Protein 5XRF (pdb70)

CATH classification: 2.40.10.10 (+1 more: 2.40.10.10)

Radius of gyration: 16.66 Å; Cα contacts (8 Å, |Δi|>4): 599; chains: 1; bounding box: 31×44×46 Å

Structure (mmCIF, N/CA/C/O backbone):
data_5XRF
#
_entry.id   5XRF
#
_cell.length_a   87.481
_cell.length_b   87.481
_cell.length_c   104.674
_cell.angle_alpha   90.00
_cell.angle_beta   90.00
_cell.angle_gamma   120.00
#
_symmetry.space_group_name_H-M   'P 32 2 1'
#
loop_
_entity.id
_entity.type
_entity.pdbx_description
1 polymer 'Snake venom serine protease Da-36'
2 branched beta-D-mannopyranose-(1-4)-2-acetamido-2-deoxy-beta-D-glucopyranose-(1-4)-[alpha-L-fucopyranose-(1-6)]2-acetamido-2-deoxy-beta-D-glucopyranose
3 branched alpha-D-mannopyranose-(1-6)-beta-D-mannopyranose-(1-4)-2-acetamido-2-deoxy-beta-D-glucopyranose-(1-4)-[alpha-L-fucopyranose-(1-6)]2-acetamido-2-deoxy-beta-D-glucopyranose
4 non-polymer DI(HYDROXYETHYL)ETHER
5 water water
#
loop_
_atom_site.group_PDB
_atom_site.id
_atom_site.type_symbol
_atom_site.label_atom_id
_atom_site.label_alt_id
_atom_site.label_comp_id
_atom_site.label_asym_id
_atom_site.label_entity_id
_atom_site.label_seq_id
_atom_site.pdbx_PDB_ins_code
_atom_site.Cartn_x
_atom_site.Cartn_y
_atom_site.Cartn_z
_atom_site.occupancy
_atom_site.B_iso_or_equiv
_atom_site.auth_seq_id
_atom_site.auth_comp_id
_atom_site.auth_asym_id
_atom_site.auth_atom_id
_atom_site.pdbx_PDB_model_num
ATOM 1 N N . VAL A 1 7 ? 16.614 59.835 41.891 1.00 24.89 25 VAL A N 1
ATOM 2 C CA . VAL A 1 7 ? 15.636 60.839 41.489 1.00 25.09 25 VAL A CA 1
ATOM 3 C C . VAL A 1 7 ? 15.879 62.132 42.255 1.00 33.06 25 VAL A C 1
ATOM 4 O O . VAL A 1 7 ? 15.924 62.138 43.485 1.00 28.84 25 VAL A O 1
ATOM 16 N N . ILE A 1 8 ? 16.020 63.228 41.516 1.00 27.69 26 ILE A N 1
ATOM 17 C CA . ILE A 1 8 ? 16.310 64.541 42.076 1.00 29.52 26 ILE A CA 1
ATOM 18 C C . ILE A 1 8 ? 15.069 65.410 41.952 1.00 30.23 26 ILE A C 1
ATOM 19 O O . ILE A 1 8 ? 14.340 65.333 40.957 1.00 29.71 26 ILE A O 1
ATOM 35 N N . GLY A 1 9 ? 14.832 66.239 42.966 1.00 34.39 27 GLY A N 1
ATOM 36 C CA . GLY A 1 9 ? 13.701 67.143 42.956 1.00 45.91 27 GLY A CA 1
ATOM 37 C C . GLY A 1 9 ? 12.379 66.518 43.333 1.00 36.28 27 GLY A C 1
ATOM 38 O O . GLY A 1 9 ? 11.331 67.126 43.088 1.00 34.94 27 GLY A O 1
ATOM 42 N N . GLY A 1 10 ? 12.390 65.322 43.913 1.00 30.25 28 GLY A N 1
ATOM 43 C CA . GLY A 1 10 ? 11.167 64.676 44.345 1.00 29.54 28 GLY A CA 1
ATOM 44 C C . GLY A 1 10 ? 11.166 64.392 45.831 1.00 35.57 28 GLY A C 1
ATOM 45 O O . GLY A 1 10 ? 11.903 65.026 46.592 1.00 31.05 28 GLY A O 1
ATOM 49 N N . ASN A 1 11 ? 10.336 63.443 46.256 1.00 29.59 29 ASN A N 1
ATOM 50 C CA . ASN A 1 11 ? 10.268 63.030 47.649 1.00 33.21 29 ASN A CA 1
ATOM 51 C C . ASN A 1 11 ? 10.212 61.512 47.705 1.00 39.67 29 ASN A C 1
ATOM 52 O O . ASN A 1 11 ? 10.054 60.836 46.685 1.00 26.79 29 ASN A O 1
ATOM 63 N N . GLU A 1 12 ? 10.338 60.977 48.918 1.00 27.47 30 GLU A N 1
ATOM 64 C CA . GLU A 1 12 ? 10.186 59.544 49.119 1.00 29.84 30 GLU A CA 1
ATOM 65 C C . GLU A 1 12 ? 8.848 59.082 48.558 1.00 25.66 30 GLU A C 1
ATOM 66 O O . GLU A 1 12 ? 7.809 59.698 48.810 1.00 26.79 30 GLU A O 1
ATOM 78 N N . CYS A 1 13 ? 8.884 57.998 47.786 1.00 26.04 31 CYS A N 1
ATOM 79 C CA . CYS A 1 13 ? 7.663 57.447 47.216 1.00 25.38 31 CYS A CA 1
ATOM 80 C C . CYS A 1 13 ? 6.701 57.025 48.316 1.00 26.04 31 CYS A C 1
ATOM 81 O O . CYS A 1 13 ? 7.104 56.679 49.430 1.00 26.26 31 CYS A O 1
ATOM 88 N N . ASP A 1 14 ? 5.412 57.049 47.996 1.00 33.79 32 ASP A N 1
ATOM 89 C CA . ASP A 1 14 ? 4.446 56.365 48.841 1.00 30.34 32 ASP A CA 1
ATOM 90 C C . ASP A 1 14 ? 4.726 54.868 48.819 1.00 29.42 32 ASP A C 1
ATOM 91 O O . ASP A 1 14 ? 5.081 54.298 47.783 1.00 28.30 32 ASP A O 1
ATOM 100 N N . THR A 1 15 ? 4.570 54.229 49.977 1.00 27.61 33 THR A N 1
ATOM 101 C CA . THR A 1 15 ? 4.971 52.835 50.123 1.00 29.79 33 THR A CA 1
ATOM 102 C C . THR A 1 15 ? 4.187 51.896 49.216 1.00 30.17 33 THR A C 1
ATOM 103 O O . THR A 1 15 ? 4.654 50.783 48.948 1.00 26.14 33 THR A O 1
ATOM 114 N N . ASN A 1 16 ? 3.021 52.315 48.724 1.00 26.73 34 ASN A N 1
ATOM 115 C CA . ASN A 1 16 ? 2.149 51.451 47.939 1.00 26.15 34 ASN A CA 1
ATOM 116 C C . ASN A 1 16 ? 2.061 51.838 46.468 1.00 23.64 34 ASN A C 1
ATOM 117 O O . ASN A 1 16 ? 1.291 51.212 45.728 1.00 23.84 34 ASN A O 1
ATOM 128 N N . GLU A 1 17 ? 2.818 52.837 46.016 1.00 23.10 35 GLU A N 1
ATOM 129 C CA . GLU A 1 17 ? 2.684 53.336 44.652 1.00 22.73 35 GLU A CA 1
ATOM 130 C C . GLU A 1 17 ? 3.741 52.786 43.699 1.00 22.96 35 GLU A C 1
ATOM 131 O O . GLU A 1 17 ? 3.865 53.290 42.577 1.00 21.19 35 GLU A O 1
ATOM 143 N N . HIS A 1 18 ? 4.492 51.762 44.099 1.00 20.45 36 HIS A N 1
ATOM 144 C CA . HIS A 1 18 ? 5.521 51.183 43.231 1.00 19.51 36 HIS A CA 1
ATOM 145 C C . HIS A 1 18 ? 5.585 49.669 43.414 1.00 19.21 36 HIS A C 1
ATOM 146 O O . HIS A 1 18 ? 6.654 49.074 43.529 1.00 18.76 36 HIS A O 1
ATOM 160 N N . ARG A 1 19 ? 4.417 49.026 43.415 1.00 19.64 37 ARG A N 1
ATOM 161 C CA . ARG A 1 19 ? 4.350 47.584 43.640 1.00 19.65 37 ARG A CA 1
ATOM 162 C C . ARG A 1 19 ? 4.987 46.792 42.504 1.00 19.10 37 ARG A C 1
ATOM 163 O O . ARG A 1 19 ? 5.312 45.614 42.686 1.00 19.55 37 ARG A O 1
ATOM 184 N N . PHE A 1 20 ? 5.179 47.422 41.351 1.00 21.36 38 PHE A N 1
ATOM 185 C CA . PHE A 1 20 ? 5.812 46.825 40.183 1.00 19.67 38 PHE A CA 1
ATOM 186 C C . PHE A 1 20 ? 7.314 47.067 40.139 1.00 25.25 38 PHE A C 1
ATOM 187 O O . PHE A 1 20 ? 7.982 46.552 39.239 1.00 18.14 38 PHE A O 1
ATOM 204 N N . LEU A 1 21 ? 7.859 47.842 41.076 1.00 17.96 39 LEU A N 1
ATOM 205 C CA . LEU A 1 21 ? 9.251 48.262 41.002 1.00 17.76 39 LEU A CA 1
ATOM 206 C C . LEU A 1 21 ? 10.156 47.177 41.571 1.00 17.74 39 LEU A C 1
ATOM 207 O O . LEU A 1 21 ? 10.040 46.815 42.747 1.00 17.84 39 LEU A O 1
ATOM 223 N N . ALA A 1 22 ? 11.063 46.672 40.741 1.00 17.77 40 ALA A N 1
ATOM 224 C CA . ALA A 1 22 ? 12.021 45.653 41.144 1.00 17.95 40 ALA A CA 1
ATOM 225 C C . ALA A 1 22 ? 13.376 46.289 41.435 1.00 18.02 40 ALA A C 1
ATOM 226 O O . ALA A 1 22 ? 13.748 47.297 40.831 1.00 18.05 40 ALA A O 1
ATOM 233 N N . ALA A 1 23 ? 14.113 45.684 42.366 1.00 19.12 41 ALA A N 1
ATOM 234 C CA . ALA A 1 23 ? 15.443 46.148 42.748 1.00 18.49 41 ALA A CA 1
ATOM 235 C C . ALA A 1 23 ? 16.462 45.040 42.518 1.00 19.00 41 ALA A C 1
ATOM 236 O O . ALA A 1 23 ? 16.232 43.888 42.907 1.00 19.15 41 ALA A O 1
ATOM 2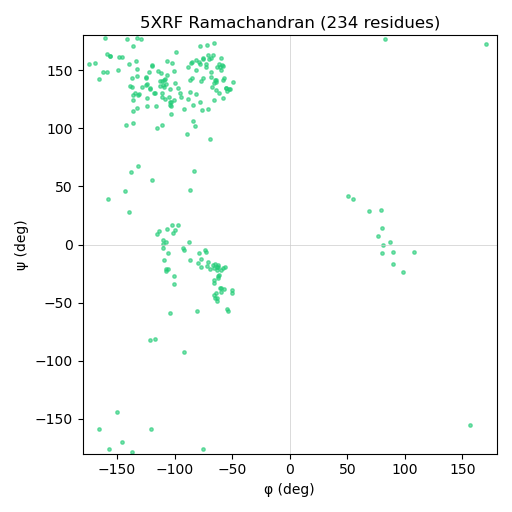43 N N . PHE A 1 24 ? 17.590 45.394 41.904 1.00 19.40 42 PHE A N 1
ATOM 244 C CA . PHE A 1 24 ? 18.674 44.458 41.631 1.00 20.18 42 PHE A CA 1
ATOM 245 C C . PHE A 1 24 ? 19.814 44.687 42.615 1.00 24.69 42 PHE A C 1
ATOM 246 O O . PHE A 1 24 ? 20.216 45.832 42.851 1.00 20.53 42 PHE A O 1
ATOM 263 N N . PHE A 1 25 ? 20.335 43.597 43.176 1.00 21.00 43 PHE A N 1
ATOM 264 C CA . PHE A 1 25 ? 21.416 43.633 44.147 1.00 21.46 43 PHE A CA 1
ATOM 265 C C . PHE A 1 25 ? 22.478 42.615 43.768 1.00 22.59 43 PHE A C 1
ATOM 266 O O . PHE A 1 25 ? 22.158 41.533 43.263 1.00 22.94 43 PHE A O 1
ATOM 283 N N . THR A 1 26 ? 23.738 42.958 44.023 1.00 23.72 44 THR A N 1
ATOM 284 C CA . THR A 1 26 ? 24.773 41.941 44.092 1.00 29.13 44 THR A CA 1
ATOM 285 C C . THR A 1 26 ? 24.650 41.189 45.413 1.00 24.76 44 THR A C 1
ATOM 286 O O . THR A 1 26 ? 24.046 41.671 46.375 1.00 23.85 44 THR A O 1
ATOM 297 N N . SER A 1 27 ? 25.227 39.988 45.451 1.00 28.86 45 SER A N 1
ATOM 298 C CA . SER A 1 27 ? 25.139 39.155 46.649 1.00 31.99 45 SER A CA 1
ATOM 299 C C . SER A 1 27 ? 26.152 39.588 47.704 1.00 32.85 45 SER A C 1
ATOM 300 O O . SER A 1 27 ? 25.781 39.925 48.833 1.00 33.81 45 SER A O 1
ATOM 308 N N . ARG A 1 28 ? 27.431 39.601 47.339 1.00 27.14 46 ARG A N 1
ATOM 309 C CA . ARG A 1 28 ? 28.482 40.004 48.269 1.00 27.75 46 ARG A CA 1
ATOM 310 C C . ARG A 1 28 ? 29.500 40.931 47.572 1.00 28.59 46 ARG A C 1
ATOM 311 O O . ARG A 1 28 ? 30.186 40.467 46.662 1.00 29.85 46 ARG A O 1
ATOM 332 N N . PRO A 1 29 ? 29.640 42.268 47.968 1.00 32.21 47 PRO A N 1
ATOM 333 C CA . PRO A 1 29 ? 28.771 42.727 49.068 1.00 29.09 47 PRO A CA 1
ATOM 334 C C . PRO A 1 29 ? 27.323 42.873 48.618 1.00 25.49 47 PRO A C 1
ATOM 335 O O . PRO A 1 29 ? 27.047 42.762 47.424 1.00 25.51 47 PRO A O 1
ATOM 346 N N . TRP A 1 30 ? 26.410 43.112 49.555 1.00 25.53 48 TRP A N 1
ATOM 347 C CA . TRP A 1 30 ? 24.996 43.245 49.202 1.00 24.36 48 TRP A CA 1
ATOM 348 C C . TRP A 1 30 ? 24.736 44.709 48.877 1.00 23.95 48 TRP A C 1
ATOM 349 O O . TRP A 1 30 ? 24.480 45.528 49.759 1.00 23.68 48 TRP A O 1
ATOM 370 N N . THR A 1 31 ? 24.794 45.040 47.586 1.00 23.07 49 THR A N 1
ATOM 371 C CA . THR A 1 31 ? 24.806 46.424 47.126 1.00 27.55 49 THR A CA 1
ATOM 372 C C . THR A 1 31 ? 23.775 46.622 46.024 1.00 22.38 49 THR A C 1
ATOM 373 O O . THR A 1 31 ? 23.754 45.869 45.044 1.00 22.55 49 THR A O 1
ATOM 384 N N . PHE A 1 32 ? 22.941 47.651 46.176 1.00 22.38 50 PHE A N 1
ATOM 385 C CA . PHE A 1 32 ? 21.940 47.969 45.165 1.00 24.23 50 PHE A CA 1
ATOM 386 C C . PHE A 1 32 ? 22.609 48.383 43.862 1.00 24.57 50 PHE A C 1
ATOM 387 O O . PHE A 1 32 ? 23.521 49.215 43.854 1.00 23.33 50 PHE A O 1
ATOM 404 N N . GLN A 1 33 ? 22.136 47.813 42.755 1.00 21.72 51 GLN A N 1
ATOM 405 C CA . GLN A 1 33 ? 22.677 48.103 41.432 1.00 22.47 51 GLN A CA 1
ATOM 406 C C . GLN A 1 33 ? 21.764 49.032 40.642 1.00 29.84 51 GLN A C 1
ATOM 407 O O . GLN A 1 33 ? 22.179 50.121 40.236 1.00 22.59 51 GLN A O 1
ATOM 421 N N . CYS A 1 34 ? 20.522 48.610 40.426 1.00 23.89 52 CYS A N 1
ATOM 422 C CA . CYS A 1 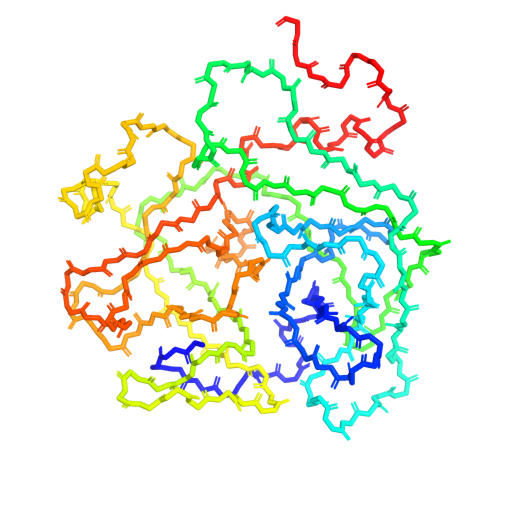34 ? 19.550 49.418 39.686 1.00 22.77 52 CYS A CA 1
ATOM 423 C C . CYS A 1 34 ? 18.150 48.851 39.893 1.00 25.61 52 CYS A C 1
ATOM 424 O O . CYS A 1 34 ? 17.889 48.159 40.874 1.00 21.63 52 CYS A O 1
ATOM 432 N N . ALA A 1 35 ? 17.239 49.172 38.996 1.00 19.59 53 ALA A N 1
ATOM 433 C CA . ALA A 1 35 ? 15.850 48.775 39.152 1.00 18.91 53 ALA A CA 1
ATOM 434 C C . ALA A 1 35 ? 15.338 48.105 37.882 1.00 18.99 53 ALA A C 1
ATOM 435 O O . ALA A 1 35 ? 16.035 48.000 36.871 1.00 19.58 53 ALA A O 1
ATOM 442 N N . GLY A 1 36 ? 14.093 47.647 37.958 1.00 18.55 54 GLY A N 1
ATOM 443 C CA . GLY A 1 36 ? 13.409 47.040 36.835 1.00 18.68 54 GLY A CA 1
ATOM 444 C C . GLY A 1 36 ? 11.922 47.089 37.105 1.00 18.25 54 GLY A C 1
ATOM 445 O O . GLY A 1 36 ? 11.476 47.548 38.159 1.00 17.94 54 GLY A O 1
ATOM 449 N N . THR A 1 37 ? 11.151 46.602 36.136 1.00 18.41 55 THR A N 1
ATOM 450 C CA . THR A 1 37 ? 9.695 46.663 36.197 1.00 18.22 55 THR A CA 1
ATOM 451 C C . THR A 1 37 ? 9.124 45.262 36.050 1.00 18.56 55 THR A C 1
ATOM 452 O O . THR A 1 37 ? 9.343 44.600 35.030 1.00 19.04 55 THR A O 1
ATOM 463 N N . LEU A 1 38 ? 8.398 44.814 37.069 1.00 18.52 56 LEU A N 1
ATOM 464 C CA . LEU A 1 38 ? 7.636 43.578 36.971 1.00 19.04 56 LEU A CA 1
ATOM 465 C C . LEU A 1 38 ? 6.443 43.794 36.047 1.00 21.72 56 LEU A C 1
ATOM 466 O O . LEU A 1 38 ? 5.564 44.611 36.341 1.00 19.79 56 LEU A O 1
ATOM 482 N N . ILE A 1 39 ? 6.415 43.075 34.925 1.00 19.80 57 ILE A N 1
ATOM 483 C CA . ILE A 1 39 ? 5.347 43.199 33.938 1.00 22.03 57 ILE A CA 1
ATOM 484 C C . ILE A 1 39 ? 4.454 41.974 33.898 1.00 20.99 57 ILE A C 1
ATOM 485 O O . ILE A 1 39 ? 3.460 41.965 33.158 1.00 24.10 57 ILE A O 1
ATOM 501 N N . HIS A 1 40 ? 4.761 40.950 34.683 1.00 25.47 58 HIS A N 1
ATOM 502 C CA . HIS A 1 40 ? 4.073 39.671 34.633 1.00 27.01 58 HIS A CA 1
ATOM 503 C C . HIS A 1 40 ? 4.531 38.889 35.854 1.00 30.38 58 HIS A C 1
ATOM 504 O O . HIS A 1 40 ? 5.603 39.155 36.406 1.00 26.63 58 HIS A O 1
ATOM 518 N N . GLU A 1 41 ? 3.708 37.931 36.283 1.00 31.66 59 GLU A N 1
ATOM 519 C CA . GLU A 1 41 ? 4.011 37.218 37.517 1.00 32.24 59 GLU A CA 1
ATOM 520 C C . GLU A 1 4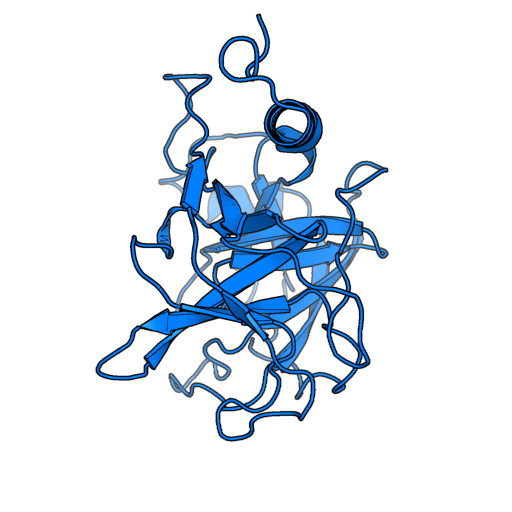1 ? 5.389 36.565 37.490 1.00 30.63 59 GLU A C 1
ATOM 521 O O . GLU A 1 41 ? 5.932 36.259 38.556 1.00 31.62 59 GLU A O 1
ATOM 533 N N . GLU A 1 42 ? 5.977 36.349 36.305 1.00 31.42 60 GLU A N 1
ATOM 534 C CA . GLU A 1 42 ? 7.304 35.744 36.238 1.00 33.85 60 GLU A CA 1
ATOM 535 C C . GLU A 1 42 ? 8.181 36.393 35.168 1.00 27.17 60 GLU A C 1
ATOM 536 O O . GLU A 1 42 ? 9.094 35.748 34.639 1.00 26.94 60 GLU A O 1
ATOM 548 N N . TRP A 1 43 ? 7.951 37.670 34.857 1.00 25.69 61 TRP A N 1
ATOM 549 C CA . TRP A 1 43 ? 8.797 38.385 33.909 1.00 26.75 61 TRP A CA 1
ATOM 550 C C . TRP A 1 43 ? 9.062 39.801 34.398 1.00 32.77 61 TRP A C 1
ATOM 551 O O . TRP A 1 43 ? 8.150 40.489 34.865 1.00 23.56 61 TRP A O 1
ATOM 572 N N . VAL A 1 44 ? 10.316 40.228 34.270 1.00 24.60 62 VAL A N 1
ATOM 573 C CA . VAL A 1 44 ? 10.737 41.583 34.599 1.00 21.33 62 VAL A CA 1
ATOM 574 C C . VAL A 1 44 ? 11.399 42.195 33.374 1.00 25.44 62 VAL A C 1
ATOM 575 O O . VAL A 1 44 ? 12.186 41.536 32.686 1.00 22.56 62 VAL A O 1
ATOM 588 N N . LEU A 1 45 ? 11.082 43.461 33.114 1.00 21.51 63 LEU A N 1
ATOM 589 C CA . LEU A 1 45 ? 11.708 44.232 32.050 1.00 21.80 63 LEU A CA 1
ATOM 590 C C . LEU A 1 45 ? 12.688 45.224 32.665 1.00 23.26 63 LEU A C 1
ATOM 591 O O . LEU A 1 45 ? 12.318 46.000 33.553 1.00 22.12 63 LEU A O 1
ATOM 607 N N . ALA A 1 46 ? 13.935 45.199 32.191 1.00 22.11 64 ALA A N 1
ATOM 608 C CA . ALA A 1 46 ? 14.999 46.011 32.763 1.00 23.19 64 ALA A CA 1
ATOM 609 C C . ALA A 1 46 ? 15.819 46.631 31.638 1.00 21.97 64 ALA A C 1
ATOM 610 O O . ALA A 1 46 ? 15.532 46.445 30.452 1.00 22.54 64 ALA A O 1
ATOM 617 N N . ALA A 1 47 ? 16.846 47.385 32.023 1.00 23.14 65 ALA A N 1
ATOM 618 C CA . ALA A 1 47 ? 17.744 48.034 31.078 1.00 24.97 65 ALA A CA 1
ATOM 619 C C . ALA A 1 47 ? 18.988 47.175 30.890 1.00 25.51 65 ALA A C 1
ATOM 620 O O . ALA A 1 47 ? 19.565 46.685 31.867 1.00 25.43 65 ALA A O 1
ATOM 627 N N . ALA A 1 48 ? 19.400 46.998 29.632 1.00 27.61 66 ALA A N 1
ATOM 628 C CA . ALA A 1 48 ? 20.530 46.123 29.336 1.00 29.19 66 ALA A CA 1
ATOM 629 C C . ALA A 1 48 ? 21.840 46.662 29.902 1.00 32.33 66 ALA A C 1
ATOM 630 O O . ALA A 1 48 ? 22.727 45.876 30.250 1.00 30.71 66 ALA A O 1
ATOM 637 N N . HIS A 1 49 ? 21.984 47.983 30.010 1.00 33.00 67 HIS A N 1
ATOM 638 C CA . HIS A 1 49 ? 23.280 48.556 30.351 1.00 31.86 67 HIS A CA 1
ATOM 639 C C . HIS A 1 49 ? 23.627 48.435 31.831 1.00 35.34 67 HIS A C 1
ATOM 640 O O . HIS A 1 49 ? 24.808 48.553 32.178 1.00 31.81 67 HIS A O 1
ATOM 654 N N . CYS A 1 50 ? 22.648 48.208 32.712 1.00 36.70 68 CYS A N 1
ATOM 655 C CA . CYS A 1 50 ? 22.919 48.087 34.142 1.00 35.94 68 CYS A CA 1
ATOM 656 C C . CYS A 1 50 ? 22.750 46.671 34.675 1.00 35.19 68 CYS A C 1
ATOM 657 O O . CYS A 1 50 ? 23.197 46.394 35.794 1.00 49.67 68 CYS A O 1
ATOM 665 N N . TYR A 1 51 ? 22.137 45.770 33.913 1.00 30.10 69 TYR A N 1
ATOM 666 C CA . TYR A 1 51 ? 21.927 44.403 34.368 1.00 32.46 69 TYR A CA 1
ATOM 667 C C . TYR A 1 51 ? 23.134 43.538 34.041 1.00 39.94 69 TYR A C 1
ATOM 668 O O . TYR A 1 51 ? 23.746 43.676 32.978 1.00 35.69 69 TYR A O 1
ATOM 686 N N . LYS A 1 52 ? 23.471 42.642 34.965 1.00 34.44 70 LYS A N 1
ATOM 687 C CA . LYS A 1 52 ? 24.494 41.637 34.725 1.00 41.53 70 LYS A CA 1
ATOM 688 C C . LYS A 1 52 ? 24.036 40.320 35.334 1.00 36.39 70 LYS A C 1
ATOM 689 O O . LYS A 1 52 ? 23.191 40.285 36.233 1.00 34.88 70 LYS A O 1
ATOM 708 N N . ARG A 1 53 ? 24.542 39.236 34.818 1.00 39.18 71 ARG A N 1
ATOM 709 C CA . ARG A 1 53 ? 24.137 37.920 35.262 1.00 40.69 71 ARG A CA 1
ATOM 710 C C . ARG A 1 53 ? 24.360 37.672 36.733 1.00 39.07 71 ARG A C 1
ATOM 711 O O . ARG A 1 53 ? 25.306 38.105 37.304 1.00 39.21 71 ARG A O 1
ATOM 732 N N . GLY A 1 54 ? 23.427 36.977 37.332 1.00 38.43 72 GLY A N 1
ATOM 733 C CA . GLY A 1 54 ? 23.549 36.568 38.716 1.00 46.54 72 GLY A CA 1
ATOM 734 C C . GLY A 1 54 ? 23.060 37.563 39.744 1.00 38.87 72 GLY A C 1
ATOM 735 O O . GLY A 1 54 ? 23.165 37.282 40.945 1.00 37.69 72 GLY A O 1
ATOM 739 N N . LEU A 1 55 ? 22.524 38.706 39.327 1.00 29.49 73 LEU A N 1
ATOM 740 C CA . LEU A 1 55 ? 22.009 39.675 40.285 1.00 27.58 73 LEU A CA 1
ATOM 741 C C . LEU A 1 55 ? 20.761 39.135 40.971 1.00 26.48 73 LEU A C 1
ATOM 742 O O . LEU A 1 55 ? 19.951 38.435 40.357 1.00 27.84 73 LEU A O 1
ATOM 758 N N . ASN A 1 56 ? 20.612 39.463 42.254 1.00 25.14 74 ASN A N 1
ATOM 759 C CA . ASN A 1 56 ? 19.392 39.153 42.986 1.00 23.98 74 ASN A CA 1
ATOM 760 C C . ASN A 1 56 ? 18.296 40.136 42.600 1.00 22.44 74 ASN A C 1
ATOM 761 O O . ASN A 1 56 ? 18.550 41.332 42.440 1.00 21.88 74 ASN A O 1
ATOM 772 N N . ILE A 1 57 ? 17.073 39.628 42.470 1.00 21.94 75 ILE A N 1
ATOM 773 C CA . ILE A 1 57 ? 15.919 40.426 42.072 1.00 20.71 75 ILE A CA 1
ATOM 774 C C . ILE A 1 57 ? 14.927 40.430 43.227 1.00 19.58 75 ILE A C 1
ATOM 775 O O . ILE A 1 57 ? 14.422 39.371 43.622 1.00 19.90 75 ILE A O 1
ATOM 791 N N . TYR A 1 58 ? 14.642 41.614 43.759 1.00 18.74 76 TYR A N 1
ATOM 792 C CA . TYR A 1 58 ? 13.729 41.769 44.883 1.00 18.55 76 TYR A CA 1
ATOM 793 C C . TYR A 1 58 ? 12.454 42.460 44.424 1.00 17.98 76 TYR A C 1
ATOM 794 O O . TYR A 1 58 ? 12.509 43.528 43.804 1.00 17.03 76 TYR A O 1
ATOM 812 N N . LEU A 1 59 ? 11.316 41.842 44.724 1.00 17.78 77 LEU A N 1
ATOM 813 C CA . LEU A 1 59 ? 10.003 42.438 44.527 1.00 17.58 77 LEU A CA 1
ATOM 814 C C . LEU A 1 59 ? 9.404 42.768 45.887 1.00 17.81 77 LEU A C 1
ATOM 815 O O . LEU A 1 59 ? 9.564 42.006 46.846 1.00 18.12 77 LEU A O 1
ATOM 831 N N . GLY A 1 60 ? 8.722 43.906 45.968 1.00 20.23 78 GLY A N 1
ATOM 832 C CA . GLY A 1 60 ? 8.139 44.334 47.223 1.00 19.47 78 GLY A CA 1
ATOM 833 C C . GLY A 1 60 ? 9.119 44.962 48.186 1.00 18.79 78 GLY A C 1
ATOM 834 O O . GLY A 1 60 ? 8.933 44.860 49.402 1.00 18.45 78 GLY A O 1
ATOM 838 N N . MET A 1 61 ? 10.168 45.602 47.681 1.00 21.83 79 MET A N 1
ATOM 839 C CA . MET A 1 61 ? 11.113 46.329 48.514 1.00 18.28 79 MET A CA 1
ATOM 840 C C . MET A 1 61 ? 10.801 47.818 48.474 1.00 17.83 79 MET A C 1
ATOM 841 O O . MET A 1 61 ? 10.477 48.370 47.419 1.00 18.04 79 MET A O 1
ATOM 855 N N . HIS A 1 62 ? 10.901 48.460 49.633 1.00 19.52 80 HIS A N 1
ATOM 856 C CA . HIS A 1 62 ? 10.789 49.909 49.725 1.00 21.13 80 HIS A CA 1
ATOM 857 C C . HIS A 1 62 ? 12.074 50.436 50.346 1.00 19.35 80 HIS A C 1
ATOM 858 O O . HIS A 1 62 ? 12.998 50.852 49.640 1.00 19.80 80 HIS A O 1
ATOM 872 N N . ASN A 1 63 ? 12.151 50.385 51.667 1.00 17.11 81 ASN A N 1
ATOM 873 C CA . ASN A 1 63 ? 13.376 50.705 52.384 1.00 17.59 81 ASN A CA 1
ATOM 874 C C . ASN A 1 63 ? 14.336 49.524 52.287 1.00 21.74 81 ASN A C 1
ATOM 875 O O . ASN A 1 63 ? 13.993 48.403 52.679 1.00 18.19 81 ASN A O 1
ATOM 884 N N . GLN A 1 64 ? 15.535 49.771 51.755 1.00 19.30 82 GLN A N 1
ATOM 885 C CA . GLN A 1 64 ? 16.502 48.697 51.543 1.00 24.54 82 GLN A CA 1
ATOM 886 C C . GLN A 1 64 ? 16.953 48.052 52.845 1.00 28.14 82 GLN A C 1
ATOM 887 O O . GLN A 1 64 ? 17.441 46.917 52.826 1.00 20.90 82 GLN A O 1
ATOM 901 N N . SER A 1 65 ? 16.824 48.751 53.967 1.00 19.02 83 SER A N 1
ATOM 902 C CA . SER A 1 65 ? 17.192 48.205 55.266 1.00 23.38 83 SER A CA 1
ATOM 903 C C . SER A 1 65 ? 16.060 47.428 55.925 1.00 18.56 83 SER A C 1
ATOM 904 O O . SER A 1 65 ? 16.228 46.956 57.052 1.00 18.98 83 SER A O 1
ATOM 912 N N . ILE A 1 66 ? 14.919 47.288 55.255 1.00 24.94 84 ILE A N 1
ATOM 913 C CA . ILE A 1 66 ? 13.747 46.626 55.815 1.00 21.25 84 ILE A CA 1
ATOM 914 C C . ILE A 1 66 ? 13.317 45.510 54.876 1.00 28.85 84 ILE A C 1
ATOM 915 O O . ILE A 1 66 ? 13.383 45.656 53.651 1.00 23.64 84 ILE A O 1
ATOM 931 N N . GLN A 1 67 ? 12.862 44.401 55.453 1.00 17.90 85 GLN A N 1
ATOM 932 C CA . GLN A 1 67 ? 12.298 43.291 54.692 1.00 18.82 85 GLN A CA 1
ATOM 933 C C . GLN A 1 67 ? 10.826 43.154 55.075 1.00 18.19 85 GLN A C 1
ATOM 934 O O . GLN A 1 67 ? 10.504 42.584 56.123 1.00 19.61 85 GLN A O 1
ATOM 948 N N . PHE A 1 68 ? 9.933 43.674 54.236 1.00 18.48 86 PHE A N 1
ATOM 949 C CA . PHE A 1 68 ? 8.508 43.464 54.450 1.00 18.09 86 PHE A CA 1
ATOM 950 C C . PHE A 1 68 ? 8.191 41.972 54.459 1.00 27.57 86 PHE A C 1
ATOM 951 O O . PHE A 1 68 ? 8.897 41.156 53.858 1.00 21.24 86 PHE A O 1
ATOM 968 N N . ASP A 1 69 ? 7.103 41.621 55.150 1.00 19.98 87 ASP A N 1
ATOM 969 C CA . ASP A 1 69 ? 6.721 40.218 55.269 1.00 20.12 87 ASP A CA 1
ATOM 970 C C . ASP A 1 69 ? 6.419 39.595 53.913 1.00 22.28 87 ASP A C 1
ATOM 971 O O . ASP A 1 69 ? 6.554 38.378 53.752 1.00 25.45 87 ASP A O 1
ATOM 980 N N . ASP A 1 70 ? 6.012 40.401 52.931 1.00 21.35 88 ASP A N 1
ATOM 981 C CA . ASP A 1 70 ? 5.654 39.897 51.611 1.00 22.73 88 ASP A CA 1
ATOM 982 C C . ASP A 1 70 ? 6.751 40.108 50.573 1.00 23.90 88 ASP A C 1
ATOM 983 O O . ASP A 1 70 ? 6.509 39.891 49.381 1.00 27.04 88 ASP A O 1
ATOM 992 N N . GLU A 1 71 ? 7.949 40.511 50.992 1.00 21.39 89 GLU A N 1
ATOM 993 C CA . GLU A 1 71 ? 9.045 40.677 50.048 1.00 21.84 89 GLU A CA 1
ATOM 994 C C . GLU A 1 71 ? 9.408 39.335 49.426 1.00 24.39 89 GLU A C 1
ATOM 995 O O . GLU A 1 71 ? 9.424 38.302 50.102 1.00 25.62 89 GLU A O 1
ATOM 1007 N N . GLN A 1 72 ? 9.698 39.354 48.128 1.00 22.63 90 GLN A N 1
ATOM 1008 C CA . GLN A 1 72 ? 10.063 38.160 47.380 1.00 31.12 90 GLN A CA 1
ATOM 1009 C C . GLN A 1 72 ? 11.407 38.367 46.700 1.00 24.18 90 GLN A C 1
ATOM 1010 O O . GLN A 1 72 ? 11.667 39.433 46.133 1.00 23.41 90 GLN A O 1
ATOM 1024 N N . ARG A 1 73 ? 12.256 37.345 46.756 1.00 25.35 91 ARG A N 1
ATOM 1025 C CA . ARG A 1 73 ? 13.551 37.353 46.090 1.00 25.89 91 ARG A CA 1
ATOM 1026 C C . ARG A 1 73 ? 13.553 36.328 44.965 1.00 32.85 91 ARG A C 1
ATOM 1027 O O . ARG A 1 73 ? 13.081 35.199 45.139 1.00 28.54 91 ARG A O 1
ATOM 1048 N N . ARG A 1 74 ? 14.093 36.725 43.814 1.00 27.51 92 ARG A N 1
ATOM 1049 C CA . ARG A 1 74 ? 14.139 35.872 42.636 1.00 28.93 92 ARG A CA 1
ATOM 1050 C C . ARG A 1 74 ? 15.471 36.073 41.926 1.00 29.45 92 ARG A C 1
ATOM 1051 O O . ARG A 1 74 ? 16.297 36.901 42.320 1.00 28.73 92 ARG A O 1
ATOM 1072 N N . TYR A 1 75 ? 15.673 35.294 40.866 1.00 30.87 93 TYR A N 1
ATOM 1073 C CA . TYR A 1 75 ? 16.799 35.485 39.965 1.00 31.51 93 TYR A CA 1
ATOM 1074 C C . TYR A 1 75 ? 16.343 35.128 38.558 1.00 32.33 93 TYR A C 1
ATOM 1075 O O . TYR A 1 75 ? 15.324 34.460 38.366 1.00 32.85 93 TYR A O 1
ATOM 1093 N N . ALA A 1 76 ? 17.096 35.602 37.571 1.00 32.55 94 ALA A N 1
ATOM 1094 C CA . ALA A 1 76 ? 16.738 35.379 36.178 1.00 33.31 94 ALA A CA 1
ATOM 1095 C C . ALA A 1 76 ? 17.193 33.996 35.728 1.00 35.47 94 ALA A C 1
ATOM 1096 O O . ALA A 1 76 ? 18.353 33.621 35.923 1.00 36.47 94 ALA A O 1
ATOM 1103 N N . ILE A 1 77 ? 16.274 33.240 35.127 1.00 36.92 95 ILE A N 1
ATOM 1104 C CA . ILE A 1 77 ? 16.609 31.949 34.534 1.00 39.19 95 ILE A CA 1
ATOM 1105 C C . ILE A 1 77 ? 16.750 32.122 33.027 1.00 47.58 95 ILE A C 1
ATOM 1106 O O . ILE A 1 77 ? 17.483 31.373 32.373 1.00 41.58 95 ILE A O 1
ATOM 1122 N N . GLU A 1 78 ? 16.049 33.108 32.466 1.00 37.90 96 GLU A N 1
ATOM 1123 C CA . GLU A 1 78 ? 16.199 33.491 31.068 1.00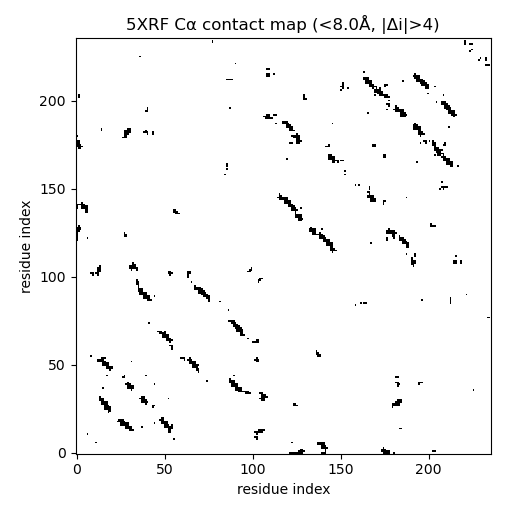 38.24 96 GLU A CA 1
ATOM 1124 C C . GLU A 1 78 ? 16.520 34.976 30.984 1.00 37.86 96 GLU A C 1
ATOM 1125 O O . GLU A 1 78 ? 16.017 35.776 31.779 1.00 34.90 96 GLU A O 1
ATOM 1137 N N . GLU A 1 79 ? 17.366 35.337 30.020 1.00 37.69 97 GLU A N 1
ATOM 1138 C CA . GLU A 1 79 ? 17.804 36.720 29.824 1.00 36.44 97 GLU A CA 1
ATOM 1139 C C . GLU A 1 79 ? 17.756 37.002 28.326 1.00 43.99 97 GLU A C 1
ATOM 1140 O O . GLU A 1 79 ? 18.630 36.552 27.578 1.00 38.43 97 GLU A O 1
ATOM 1152 N N . HIS A 1 80 ? 16.739 37.745 27.894 1.00 35.46 98 HIS A N 1
ATOM 1153 C CA . HIS A 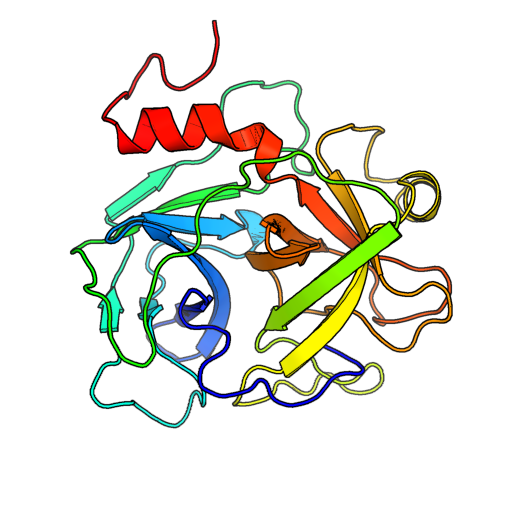1 80 ? 16.499 37.999 26.478 1.00 36.08 98 HIS A CA 1
ATOM 1154 C C . HIS A 1 80 ? 16.926 39.419 26.126 1.00 38.96 98 HIS A C 1
ATOM 1155 O O . HIS A 1 80 ? 16.396 40.388 26.679 1.00 33.82 98 HIS A O 1
ATOM 1169 N N . TYR A 1 81 ? 17.877 39.533 25.208 1.00 36.11 99 TYR A N 1
ATOM 1170 C CA . TYR A 1 81 ? 18.274 40.810 24.642 1.00 35.68 99 TYR A CA 1
ATOM 1171 C C . TYR A 1 81 ? 17.655 40.967 23.258 1.00 36.31 99 TYR A C 1
ATOM 1172 O O . TYR A 1 81 ? 17.302 39.990 22.594 1.00 37.42 99 TYR A O 1
ATOM 1190 N N . TYR A 1 82 ? 17.503 42.219 22.834 1.00 35.73 100 TYR A N 1
ATOM 1191 C CA . TYR A 1 82 ? 16.836 42.509 21.567 1.00 36.30 100 TYR A CA 1
ATOM 1192 C C . TYR A 1 82 ? 17.846 42.345 20.439 1.00 37.66 100 TYR A C 1
ATOM 1193 O O . TYR A 1 82 ? 18.686 43.217 20.206 1.00 37.70 100 TYR A O 1
ATOM 1211 N N . ARG A 1 83 ? 17.762 41.217 19.733 1.00 46.76 101 ARG A N 1
ATOM 1212 C CA . ARG A 1 83 ? 18.684 40.916 18.645 1.00 50.60 101 ARG A CA 1
ATOM 1213 C C . ARG A 1 83 ? 17.928 40.750 17.331 1.00 56.63 101 ARG A C 1
ATOM 1214 O O . ARG A 1 83 ? 18.056 39.719 16.664 1.00 62.02 101 ARG A O 1
ATOM 1235 N N . CYS A 1 84 ? 17.143 41.759 16.947 1.00 50.52 102 CYS A N 1
ATOM 1236 C CA . CYS A 1 84 ? 16.308 41.676 15.756 1.00 54.58 102 CYS A CA 1
ATOM 1237 C C . CYS A 1 84 ? 16.808 42.515 14.592 1.00 45.00 102 CYS A C 1
ATOM 1238 O O . CYS A 1 84 ? 16.449 42.223 13.447 1.00 53.82 102 CYS A O 1
ATOM 1246 N N . ASP A 1 85 ? 17.603 43.551 14.850 1.00 48.82 103 ASP A N 1
ATOM 1247 C CA . ASP A 1 85 ? 18.018 44.495 13.814 1.00 52.40 103 ASP A CA 1
ATOM 1248 C C . ASP A 1 85 ? 19.466 44.878 14.102 1.00 60.77 103 ASP A C 1
ATOM 1249 O O . ASP A 1 85 ? 19.735 45.685 14.999 1.00 47.67 103 ASP A O 1
ATOM 1258 N N . GLU A 1 86 ? 20.392 44.293 13.338 1.00 54.42 104 GLU A N 1
ATOM 1259 C CA . GLU A 1 86 ? 21.811 44.554 13.547 1.00 52.75 104 GLU A CA 1
ATOM 1260 C C . GLU A 1 86 ? 22.186 46.002 13.257 1.00 51.67 104 GLU A C 1
ATOM 1261 O O . GLU A 1 86 ? 23.250 46.451 13.697 1.00 54.73 104 GLU A O 1
ATOM 1273 N N . LYS A 1 87 ? 21.340 46.749 12.545 1.00 50.48 105 LYS A N 1
ATOM 1274 C CA . LYS A 1 87 ? 21.633 48.152 12.275 1.00 54.25 105 LYS A CA 1
ATOM 1275 C C . LYS A 1 87 ? 21.300 49.059 13.450 1.00 49.29 105 LYS A C 1
ATOM 1276 O O . LYS A 1 87 ? 21.744 50.212 13.473 1.00 57.55 105 LYS A O 1
ATOM 1295 N N . LEU A 1 88 ? 20.521 48.583 14.416 1.00 47.14 106 LEU A N 1
ATOM 1296 C CA . LEU A 1 88 ? 20.220 49.394 15.586 1.00 44.16 106 LEU A CA 1
ATOM 1297 C C . LEU A 1 88 ? 21.478 49.604 16.417 1.00 43.99 106 LEU A C 1
ATOM 1298 O O . LEU A 1 88 ? 22.256 48.673 16.645 1.00 46.08 106 LEU A O 1
ATOM 1314 N N . THR A 1 89 ? 21.680 50.839 16.860 1.00 47.32 107 THR A N 1
ATOM 1315 C CA . THR A 1 89 ? 22.792 51.143 17.740 1.00 47.87 107 THR A CA 1
ATOM 1316 C C . THR A 1 89 ? 22.469 50.697 19.164 1.00 47.01 107 THR A C 1
ATOM 1317 O O . THR A 1 89 ? 21.342 50.308 19.483 1.00 45.11 107 THR A O 1
ATOM 1328 N N . LYS A 1 90 ? 23.481 50.753 20.032 1.00 61.15 108 LYS A N 1
ATOM 1329 C CA . LYS A 1 90 ? 23.268 50.356 21.419 1.00 62.03 108 LYS A CA 1
ATOM 1330 C C . LYS A 1 90 ? 22.238 51.248 22.098 1.00 56.85 108 LYS A C 1
ATOM 1331 O O . LYS A 1 90 ? 21.554 50.808 23.029 1.00 55.11 108 LYS A O 1
ATOM 1350 N N . TRP A 1 91 ? 22.105 52.497 21.642 1.00 50.31 109 TRP A N 1
ATOM 1351 C CA . TRP A 1 91 ? 21.130 53.411 22.227 1.00 44.95 109 TRP A CA 1
ATOM 1352 C C . TRP A 1 91 ? 19.697 53.027 21.887 1.00 43.30 109 TRP A C 1
ATOM 1353 O O . TRP A 1 91 ? 18.770 53.529 22.530 1.00 42.15 109 TRP A O 1
ATOM 1374 N N . GLU A 1 92 ? 19.492 52.162 20.895 1.00 38.11 110 GLU A N 1
ATOM 1375 C CA . GLU A 1 92 ? 18.166 51.874 20.364 1.00 41.23 110 GLU A CA 1
ATOM 1376 C C . GLU A 1 92 ? 17.644 50.504 20.773 1.00 38.19 110 GLU A C 1
ATOM 1377 O O . GLU A 1 92 ? 16.653 50.040 20.199 1.00 34.05 110 GLU A O 1
ATOM 1389 N N . LYS A 1 93 ? 18.276 49.845 21.743 1.00 33.08 111 LYS A N 1
ATOM 1390 C CA . LYS A 1 93 ? 17.881 48.487 22.097 1.00 32.63 111 LYS A CA 1
ATOM 1391 C C . LYS A 1 93 ? 18.313 48.129 23.514 1.00 31.99 111 LYS A C 1
ATOM 1392 O O . LYS A 1 93 ? 18.738 46.999 23.772 1.00 40.39 111 LYS A O 1
ATOM 1411 N N . ASP A 1 94 ? 18.199 49.075 24.440 1.00 30.55 112 ASP A N 1
ATOM 1412 C CA . ASP A 1 94 ? 18.730 48.899 25.792 1.00 35.81 112 ASP A CA 1
ATOM 1413 C C . ASP A 1 94 ? 17.734 48.197 26.713 1.00 28.75 112 ASP A C 1
ATOM 1414 O O . ASP A 1 94 ? 17.499 48.627 27.840 1.00 29.63 112 ASP A O 1
ATOM 1423 N N . VAL A 1 95 ? 17.138 47.105 26.241 1.00 26.21 113 VAL A N 1
ATOM 1424 C CA . VAL A 1 95 ? 16.196 46.324 27.035 1.00 25.23 113 VA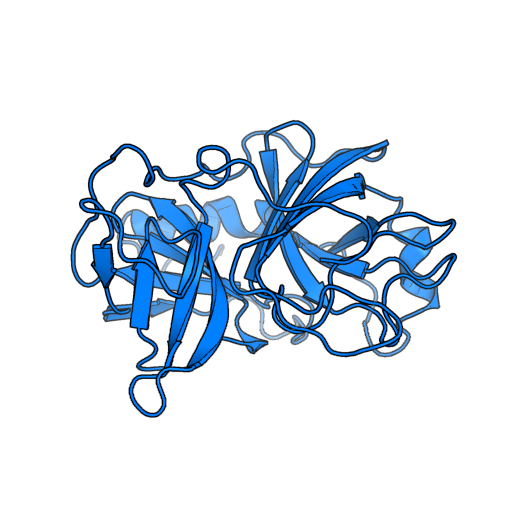L A CA 1
ATOM 1425 C C . VAL A 1 95 ? 16.787 44.950 27.308 1.00 26.07 113 VAL A C 1
ATOM 1426 O O . VAL A 1 95 ? 17.554 44.404 26.506 1.00 27.45 113 VAL A O 1
ATOM 1439 N N . VAL A 1 96 ? 16.421 44.391 28.458 1.00 25.27 114 VAL A N 1
ATOM 1440 C CA . VAL A 1 96 ? 16.634 42.979 28.744 1.00 26.03 114 VAL A CA 1
ATOM 1441 C C . VAL A 1 96 ? 15.360 42.448 29.380 1.00 25.14 114 VAL A C 1
ATOM 1442 O O . VAL A 1 96 ? 14.841 43.044 30.329 1.00 23.99 114 VAL A O 1
ATOM 1455 N N . LEU A 1 97 ? 14.840 41.350 28.841 1.00 26.82 115 LEU A N 1
ATOM 1456 C CA . LEU A 1 97 ? 13.632 40.723 29.360 1.00 26.37 115 LEU A CA 1
ATOM 1457 C C . LEU A 1 97 ? 14.038 39.496 30.168 1.00 27.15 115 LEU A C 1
ATOM 1458 O O . LEU A 1 97 ? 14.646 38.563 29.630 1.00 28.56 115 LEU A O 1
ATOM 1474 N N . LEU A 1 98 ? 13.700 39.501 31.455 1.00 27.68 116 LEU A N 1
ATOM 1475 C CA . LEU A 1 98 ? 14.142 38.487 32.403 1.00 26.82 116 LEU A CA 1
ATOM 1476 C C . LEU A 1 98 ? 12.962 37.626 32.823 1.00 26.96 116 LEU A C 1
ATOM 1477 O O . LEU A 1 98 ? 11.916 38.153 33.216 1.00 25.97 116 LEU A O 1
ATOM 1493 N N . LYS A 1 99 ? 13.134 36.310 32.749 1.00 28.94 117 LYS A N 1
ATOM 1494 C CA . LYS A 1 99 ? 12.172 35.366 33.301 1.00 29.45 117 LYS A CA 1
ATOM 1495 C C . LYS A 1 99 ? 12.625 34.977 34.700 1.00 29.58 117 LYS A C 1
ATOM 1496 O O . LYS A 1 99 ? 13.790 34.623 34.904 1.00 30.35 117 LYS A O 1
ATOM 1515 N N . LEU A 1 100 ? 11.708 35.054 35.658 1.00 29.86 118 LEU A N 1
ATOM 1516 C CA . LEU A 1 100 ? 12.038 34.760 37.043 1.00 29.96 118 LEU A CA 1
ATOM 1517 C C . LEU A 1 100 ? 12.039 33.255 37.290 1.00 31.76 118 LEU A C 1
ATOM 1518 O O . LEU A 1 100 ? 11.320 32.494 36.637 1.00 33.19 118 LEU A O 1
ATOM 1534 N N . ASN A 1 101 ? 12.870 32.833 38.245 1.00 34.43 119 ASN A N 1
ATOM 1535 C CA . ASN A 1 101 ? 12.981 31.420 38.587 1.00 38.61 119 ASN A CA 1
ATOM 1536 C C . ASN A 1 101 ? 11.676 30.850 39.122 1.00 36.75 119 ASN A C 1
ATOM 1537 O O . ASN A 1 101 ? 11.491 29.628 39.105 1.00 39.20 119 ASN A O 1
ATOM 1548 N N . LYS A 1 102 ? 10.772 31.698 39.535 1.00 38.91 120 LYS A N 1
ATOM 1549 C CA . LYS A 1 102 ? 9.501 31.292 40.068 1.00 36.92 120 LYS A CA 1
ATOM 1550 C C . LYS A 1 102 ? 8.540 32.464 40.038 1.00 37.16 120 LYS A C 1
ATOM 1551 O O . LYS A 1 102 ? 8.959 33.556 40.158 1.00 35.91 120 LYS A O 1
ATOM 1570 N N . PRO A 1 103 ? 7.262 32.245 39.872 1.00 38.83 121 PRO A N 1
ATOM 1571 C CA . PRO A 1 103 ? 6.348 33.389 39.815 1.00 38.75 121 PRO A CA 1
ATOM 1572 C C . PRO A 1 103 ? 6.247 34.094 41.159 1.00 41.87 121 PRO A C 1
ATOM 1573 O O . PRO A 1 103 ? 6.584 33.544 42.210 1.00 35.94 121 PRO A O 1
ATOM 1584 N N . VAL A 1 104 ? 5.778 35.339 41.112 1.00 31.19 122 VAL A N 1
ATOM 1585 C CA . VAL A 1 104 ? 5.439 36.101 42.307 1.00 31.00 122 VAL A CA 1
ATOM 1586 C C . VAL A 1 104 ? 3.954 36.419 42.248 1.00 34.85 122 VAL A C 1
ATOM 1587 O O . VAL A 1 104 ? 3.457 36.902 41.224 1.00 34.79 122 VAL A O 1
ATOM 1600 N N . SER A 1 105 ? 3.249 36.135 43.334 1.00 31.63 123 SER A N 1
ATOM 1601 C CA . SER A 1 105 ? 1.838 36.461 43.438 1.00 39.14 123 SER A CA 1
ATOM 1602 C C . SER A 1 105 ? 1.677 37.889 43.939 1.00 32.85 123 SER A C 1
ATOM 1603 O O . SER A 1 105 ? 2.561 38.448 44.592 1.00 29.57 123 SER A O 1
ATOM 1611 N N . ASN A 1 106 ? 0.530 38.481 43.624 1.00 27.41 124 ASN A N 1
ATOM 1612 C CA . ASN A 1 106 ? 0.241 39.819 44.116 1.00 26.64 124 ASN A CA 1
ATOM 1613 C C . ASN A 1 106 ? 0.255 39.841 45.638 1.00 26.15 124 ASN A C 1
ATOM 1614 O O . ASN A 1 106 ? -0.053 38.849 46.302 1.00 28.45 124 ASN A O 1
ATOM 1624 N N . SER A 1 107 ? 0.625 40.993 46.185 1.00 28.14 125 SER A N 1
ATOM 1625 C CA . SER A 1 107 ? 0.610 41.209 47.624 1.00 25.41 125 SER A CA 1
ATOM 1626 C C . SER A 1 107 ? 0.513 42.710 47.859 1.00 26.94 125 SER A C 1
ATOM 1627 O O . SER A 1 107 ? 0.393 43.499 46.917 1.00 23.81 125 SER A O 1
ATOM 1635 N N . THR A 1 108 ? 0.565 43.104 49.132 1.00 24.74 126 THR A N 1
ATOM 1636 C CA . THR A 1 108 ? 0.487 44.521 49.468 1.00 24.95 126 THR A CA 1
ATOM 1637 C C . THR A 1 108 ? 1.477 45.332 48.648 1.00 23.95 126 THR A C 1
ATOM 1638 O O . THR A 1 108 ? 1.151 46.419 48.158 1.00 24.05 126 THR A O 1
ATOM 1649 N N . HIS A 1 109 ? 2.691 44.816 48.478 1.00 22.12 127 HIS A N 1
ATOM 1650 C CA . HIS A 1 109 ? 3.767 45.574 47.859 1.00 20.98 127 HIS A CA 1
ATOM 1651 C C . HIS A 1 109 ? 4.208 45.005 46.514 1.00 22.40 127 HIS A C 1
ATOM 1652 O O . HIS A 1 109 ? 5.238 45.434 45.985 1.00 20.02 127 HIS A O 1
ATOM 1666 N N . ILE A 1 110 ? 3.452 44.069 45.940 1.00 21.28 128 ILE A N 1
ATOM 1667 C CA . ILE A 1 110 ? 3.845 43.405 44.700 1.00 21.18 128 ILE A CA 1
ATOM 1668 C C . ILE A 1 110 ? 2.642 43.323 43.770 1.00 23.50 128 ILE A C 1
ATOM 1669 O O . ILE A 1 110 ? 1.602 42.768 44.141 1.00 22.67 128 ILE A O 1
ATOM 1685 N N . ALA A 1 111 ? 2.796 43.845 42.556 1.00 27.01 129 ALA A N 1
ATOM 1686 C CA . ALA A 1 111 ? 1.823 43.661 41.489 1.00 23.31 129 ALA A CA 1
ATOM 1687 C C . ALA A 1 111 ? 2.469 44.070 40.170 1.00 23.90 129 ALA A C 1
ATOM 1688 O O . ALA A 1 111 ? 3.240 45.037 40.140 1.00 21.53 129 ALA A O 1
ATOM 1695 N N . PRO A 1 112 ? 2.193 43.375 39.070 1.00 21.53 130 PRO A N 1
ATOM 1696 C CA . PRO A 1 112 ? 2.839 43.715 37.799 1.00 24.81 130 PRO A CA 1
ATOM 1697 C C . PRO A 1 112 ? 2.214 44.933 37.134 1.00 21.52 130 PRO A C 1
ATOM 1698 O O . PRO A 1 112 ? 1.051 45.276 37.353 1.00 22.19 130 PRO A O 1
ATOM 1709 N N . LEU A 1 113 ? 3.028 45.588 36.309 1.00 22.60 131 LEU A N 1
ATOM 1710 C CA . LEU A 1 113 ? 2.620 46.742 35.517 1.00 26.66 131 LEU A CA 1
ATOM 1711 C C . LEU A 1 113 ? 2.531 46.335 34.053 1.00 25.74 131 LEU A C 1
ATOM 1712 O O . LEU A 1 113 ? 3.500 45.816 33.490 1.00 20.13 131 LEU A O 1
ATOM 1728 N N . SER A 1 114 ? 1.377 46.577 33.439 1.00 21.84 132 SER A N 1
ATOM 1729 C CA . SER A 1 114 ? 1.152 46.126 32.074 1.00 27.51 132 SER A CA 1
ATOM 1730 C C . SER A 1 114 ? 1.942 46.969 31.078 1.00 24.45 132 SER A C 1
ATOM 1731 O O . SER A 1 114 ? 2.250 48.139 31.318 1.00 20.29 132 SER A O 1
ATOM 1739 N N . LEU A 1 115 ? 2.276 46.349 29.948 1.00 21.33 133 LEU A N 1
ATOM 1740 C CA . LEU A 1 115 ? 2.850 47.079 28.835 1.00 23.91 133 LEU A CA 1
ATOM 1741 C C . LEU A 1 115 ? 1.854 48.135 28.359 1.00 21.44 133 LEU A C 1
ATOM 1742 O O . LEU A 1 115 ? 0.648 48.002 28.574 1.00 21.94 133 LEU A O 1
ATOM 1758 N N . PRO A 1 116 ? 2.332 49.202 27.721 1.00 23.28 134 PRO A N 1
ATOM 1759 C CA . PRO A 1 116 ? 1.420 50.294 27.356 1.00 21.84 134 PRO A CA 1
ATOM 1760 C C . PRO A 1 116 ? 0.396 49.839 26.329 1.00 24.33 134 PRO A C 1
ATOM 1761 O O . PRO A 1 116 ? 0.710 49.092 25.397 1.00 25.70 134 PRO A O 1
ATOM 1772 N N . SER A 1 117 ? -0.845 50.288 26.521 1.00 24.24 135 SER A N 1
ATOM 1773 C CA . SER A 1 117 ? -1.943 49.976 25.618 1.00 30.83 135 SER A CA 1
ATOM 1774 C C . SER A 1 117 ? -2.339 51.146 24.731 1.00 29.69 135 SER A C 1
ATOM 1775 O O . SER A 1 117 ? -3.176 50.967 23.841 1.00 34.39 135 SER A O 1
ATOM 1783 N N . SER A 1 118 ? -1.781 52.327 24.956 1.00 24.07 136 SER A N 1
ATOM 1784 C CA . SER A 1 118 ? -1.936 53.468 24.070 1.00 24.61 136 SER A CA 1
ATOM 1785 C C . SER A 1 118 ? -0.566 54.089 23.844 1.00 24.00 136 SER A C 1
ATOM 1786 O O . SER A 1 118 ? 0.350 53.892 24.648 1.00 23.13 136 SER A O 1
ATOM 1794 N N . PRO A 1 119 ? -0.387 54.839 22.760 1.00 24.59 137 PRO A N 1
ATOM 1795 C CA . PRO A 1 119 ? 0.950 55.353 22.432 1.00 24.30 137 PRO A CA 1
ATOM 1796 C C . PRO A 1 119 ? 1.299 56.564 23.281 1.00 23.98 137 PRO A C 1
ATOM 1797 O O . PRO A 1 119 ? 0.405 57.253 23.791 1.00 24.25 137 PRO A O 1
ATOM 1808 N N . PRO A 1 120 ? 2.587 56.859 23.457 1.00 23.59 138 PRO A N 1
ATOM 1809 C CA . PRO A 1 120 ? 2.971 58.049 24.229 1.00 23.50 138 PRO A CA 1
ATOM 1810 C C . PRO A 1 120 ? 2.599 59.336 23.509 1.00 24.54 138 PRO A C 1
ATOM 1811 O O . PRO A 1 120 ? 2.599 59.409 22.278 1.00 25.29 138 PRO A O 1
ATOM 1822 N N . SER A 1 121 ? 2.281 60.362 24.297 1.00 24.73 139 SER A N 1
ATOM 1823 C CA . SER A 1 121 ? 1.779 61.623 23.763 1.00 25.90 139 SER A CA 1
ATOM 1824 C C . SER A 1 121 ? 2.486 62.798 24.425 1.00 26.18 139 SER A C 1
ATOM 1825 O O . SER A 1 121 ? 2.572 62.867 25.656 1.00 25.61 139 SER A O 1
ATOM 1833 N N . ILE A 1 122 ? 2.974 63.726 23.598 1.00 27.23 140 ILE A N 1
ATOM 1834 C CA . ILE A 1 122 ? 3.677 64.897 24.104 1.00 27.83 140 ILE A CA 1
ATOM 1835 C C . ILE A 1 122 ? 2.778 65.663 25.062 1.00 28.19 140 ILE A C 1
ATOM 1836 O O . ILE A 1 122 ? 1.561 65.769 24.861 1.00 28.69 140 ILE A O 1
ATOM 1852 N N . GLY A 1 123 ? 3.384 66.210 26.114 1.00 28.12 141 GLY A N 1
ATOM 1853 C CA . GLY A 1 123 ? 2.659 66.939 27.130 1.00 28.56 141 GLY A CA 1
ATOM 1854 C C . GLY A 1 123 ? 2.161 66.099 28.285 1.00 27.42 141 GLY A C 1
ATOM 1855 O O . GLY A 1 123 ? 1.632 66.660 29.252 1.00 27.83 141 GLY A O 1
ATOM 1859 N N . SER A 1 124 ? 2.307 64.777 28.218 1.00 26.18 142 SER A N 1
ATOM 1860 C CA . SER A 1 124 ? 1.910 63.924 29.328 1.00 25.20 142 SER A CA 1
ATOM 1861 C C . SER A 1 124 ? 2.745 64.235 30.563 1.00 24.85 142 SER A C 1
ATOM 1862 O O . SER A 1 124 ? 3.885 64.700 30.473 1.00 25.01 142 SER A O 1
ATOM 1870 N N . VAL A 1 125 ? 2.161 63.982 31.727 1.00 24.66 143 VAL A N 1
ATOM 1871 C CA . VAL A 1 125 ? 2.895 64.020 32.988 1.00 24.20 143 VAL A CA 1
ATOM 1872 C C . VAL A 1 125 ? 3.365 62.607 33.307 1.00 22.89 143 VAL A C 1
ATOM 1873 O O . VAL A 1 125 ? 2.562 61.666 33.325 1.00 22.46 143 VAL A O 1
ATOM 1886 N N . CYS A 1 126 ? 4.665 62.456 33.556 1.00 24.54 144 CYS A N 1
ATOM 1887 C CA . CYS A 1 126 ? 5.287 61.148 33.713 1.00 23.51 144 CYS A CA 1
ATOM 1888 C C . CYS A 1 126 ? 5.851 61.005 35.117 1.00 23.12 144 CYS A C 1
ATOM 1889 O O . CYS A 1 126 ? 6.574 61.884 35.594 1.00 23.60 144 CYS A O 1
ATOM 1896 N N . ARG A 1 127 ? 5.528 59.893 35.764 1.00 24.60 145 ARG A N 1
ATOM 1897 C CA . ARG A 1 127 ? 6.097 59.555 37.058 1.00 25.85 145 ARG A CA 1
ATOM 1898 C C . ARG A 1 127 ? 7.414 58.815 36.849 1.00 27.98 145 ARG A C 1
ATOM 1899 O O . ARG A 1 127 ? 7.485 57.881 36.044 1.00 23.41 145 ARG A O 1
ATOM 1920 N N . VAL A 1 128 ? 8.454 59.250 37.558 1.00 20.34 146 VAL A N 1
ATOM 1921 C CA . VAL A 1 128 ? 9.725 58.543 37.616 1.00 20.11 146 VAL A CA 1
ATOM 1922 C C . VAL A 1 128 ? 9.989 58.181 39.070 1.00 19.87 146 VAL A C 1
ATOM 1923 O O . VAL A 1 128 ? 9.513 58.855 39.990 1.00 20.12 146 VAL A O 1
ATOM 1936 N N . MET A 1 129 ? 10.763 57.116 39.270 1.00 21.19 147 MET A N 1
ATOM 1937 C CA . MET A 1 129 ? 10.986 56.559 40.596 1.00 20.99 147 MET A CA 1
ATOM 1938 C C . MET A 1 129 ? 12.264 55.730 40.589 1.00 21.04 147 MET A C 1
ATOM 1939 O O . MET A 1 129 ? 12.612 55.118 39.576 1.00 21.02 147 MET A O 1
ATOM 1953 N N . GLY A 1 130 ? 12.948 55.702 41.727 1.00 18.80 148 GLY A N 1
ATOM 1954 C CA . GLY A 1 130 ? 14.133 54.877 41.848 1.00 19.03 148 GLY A CA 1
ATOM 1955 C C . GLY A 1 130 ? 14.879 55.161 43.131 1.00 19.49 148 GLY A C 1
ATOM 1956 O O . GLY A 1 130 ? 14.553 56.081 43.889 1.00 19.68 148 GLY A O 1
ATOM 1960 N N . TRP A 1 131 ? 15.892 54.326 43.370 1.00 20.02 149 TRP A N 1
ATOM 1961 C CA . TRP A 1 131 ? 16.818 54.489 44.480 1.00 20.84 149 TRP A CA 1
ATOM 1962 C C . TRP A 1 131 ? 18.105 55.191 44.058 1.00 22.02 149 TRP A C 1
ATOM 1963 O O . TRP A 1 131 ? 19.111 55.112 44.772 1.00 22.78 149 TRP A O 1
ATOM 1984 N N . GLY A 1 132 ? 18.099 55.858 42.906 1.00 22.37 150 GLY A N 1
ATOM 1985 C CA . GLY A 1 132 ? 19.290 56.489 42.382 1.00 23.75 150 GLY A CA 1
ATOM 1986 C C . GLY A 1 132 ? 19.642 57.773 43.105 1.00 25.37 150 GLY A C 1
ATOM 1987 O O . GLY A 1 132 ? 19.008 58.177 44.080 1.00 25.45 150 GLY A O 1
ATOM 1991 N N . ILE A 1 133 ? 20.688 58.432 42.595 1.00 30.48 151 ILE A N 1
ATOM 1992 C CA . ILE A 1 133 ? 21.169 59.663 43.206 1.00 28.89 151 ILE A CA 1
ATOM 1993 C C . ILE A 1 133 ? 20.016 60.642 43.355 1.00 28.99 151 ILE A C 1
ATOM 1994 O O . ILE A 1 133 ? 19.208 60.833 42.440 1.00 28.36 151 ILE A O 1
ATOM 2010 N N . MET A 1 134 ? 19.923 61.237 44.510 1.00 31.60 152 MET A N 1
ATOM 2011 C CA . MET A 1 134 ? 18.864 62.149 44.814 1.00 31.87 152 MET A CA 1
ATOM 2012 C C . MET A 1 134 ? 19.253 63.614 45.070 1.00 34.26 152 MET A C 1
ATOM 2013 O O . MET A 1 134 ? 18.468 64.390 45.503 1.00 38.94 152 MET A O 1
ATOM 2027 N N . SER A 1 135 ? 20.487 63.957 44.806 1.00 34.39 153 SER A N 1
ATOM 2028 C CA . SER A 1 135 ? 20.937 65.338 44.900 1.00 37.01 153 SER A CA 1
ATOM 2029 C C . SER A 1 135 ? 21.815 65.675 43.704 1.00 41.26 153 SER A C 1
ATOM 2030 O O . SER A 1 135 ? 22.682 64.887 43.314 1.00 37.99 153 SER A O 1
ATOM 2038 N N . SER A 1 136 ? 21.582 66.852 43.122 1.00 45.21 154 SER A N 1
ATOM 2039 C CA . SER A 1 136 ? 22.379 67.308 41.992 1.00 47.48 154 SER A CA 1
ATOM 2040 C C . SER A 1 136 ? 23.750 67.826 42.407 1.00 46.82 154 SER A C 1
ATOM 2041 O O . SER A 1 136 ? 24.604 68.027 41.539 1.00 53.40 154 SER A O 1
ATOM 2049 N N . THR A 1 137 ? 23.980 68.043 43.703 1.00 49.40 155 THR A N 1
ATOM 2050 C CA . THR A 1 137 ? 25.253 68.553 44.193 1.00 52.28 155 THR A CA 1
ATOM 2051 C C . THR A 1 137 ? 26.081 67.510 44.927 1.00 55.23 155 THR A C 1
ATOM 2052 O O . THR A 1 137 ? 27.298 67.683 45.044 1.00 62.24 155 THR A O 1
ATOM 2063 N N . LYS A 1 138 ? 25.456 66.445 45.426 1.00 54.00 156 LYS A N 1
ATOM 2064 C CA . LYS A 1 138 ? 26.151 65.358 46.097 1.00 52.79 156 LYS A CA 1
ATOM 2065 C C . LYS A 1 138 ? 25.572 64.032 45.626 1.00 49.45 156 LYS A C 1
ATOM 2066 O O . LYS A 1 138 ? 24.365 63.919 45.399 1.00 47.93 156 LYS A O 1
ATOM 2085 N N . ASP A 1 139 ? 26.437 63.028 45.488 1.00 43.73 157 ASP A N 1
ATOM 2086 C CA . ASP A 1 139 ? 26.023 61.715 44.995 1.00 49.42 157 ASP A CA 1
ATOM 2087 C C . ASP A 1 139 ? 25.442 60.873 46.135 1.00 40.25 157 ASP A C 1
ATOM 2088 O O . ASP A 1 139 ? 25.956 59.818 46.506 1.00 44.46 157 ASP A O 1
ATOM 2097 N N . ILE A 1 140 ? 24.336 61.363 46.683 1.00 39.93 158 ILE A N 1
ATOM 2098 C CA . ILE A 1 140 ? 23.671 60.724 47.812 1.00 47.77 158 ILE A CA 1
ATOM 2099 C C . ILE A 1 140 ? 22.683 59.696 47.283 1.00 37.22 158 ILE A C 1
ATOM 2100 O O . ILE A 1 140 ? 21.807 60.022 46.471 1.00 35.51 158 ILE A O 1
ATOM 2116 N N . LEU A 1 141 ? 22.819 58.452 47.748 1.00 33.98 159 LEU A N 1
ATOM 2117 C CA . LEU A 1 141 ? 21.892 57.388 47.391 1.00 38.67 159 LEU A CA 1
ATOM 2118 C C . LEU A 1 141 ? 20.942 57.143 48.552 1.00 31.10 159 LEU A C 1
ATOM 2119 O O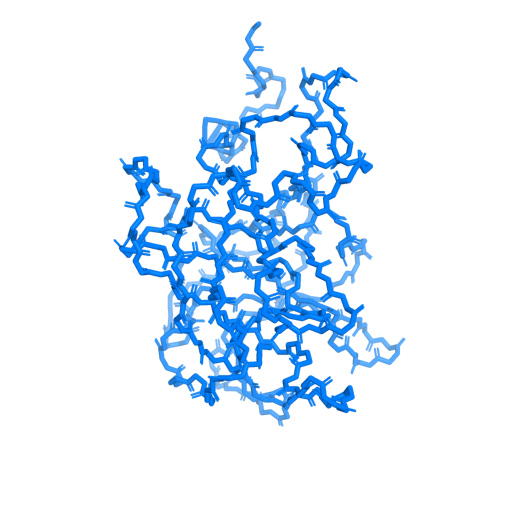 . LEU A 1 141 ? 21.413 56.837 49.658 1.00 38.90 159 LEU A O 1
ATOM 2135 N N . PRO A 1 142 ? 19.628 57.252 48.371 1.00 34.29 160 PRO A N 1
ATOM 2136 C CA . PRO A 1 142 ? 18.704 56.984 49.478 1.00 29.90 160 PRO A CA 1
ATOM 2137 C C . PRO A 1 142 ? 18.555 55.497 49.750 1.00 28.22 160 PRO A C 1
ATOM 2138 O O . PRO A 1 142 ? 18.846 54.646 48.908 1.00 27.63 160 PRO A O 1
ATOM 2149 N N . ASP A 1 143 ? 18.081 55.198 50.957 1.00 24.75 161 ASP A N 1
ATOM 2150 C CA . ASP A 1 143 ? 17.669 53.842 51.294 1.00 23.67 161 ASP A CA 1
ATOM 2151 C C . ASP A 1 143 ? 16.223 53.552 50.906 1.00 22.74 161 ASP A C 1
ATOM 2152 O O . ASP A 1 143 ? 15.824 52.383 50.896 1.00 21.84 161 ASP A O 1
ATOM 2161 N N . VAL A 1 144 ? 15.442 54.578 50.575 1.00 23.11 162 VAL A N 1
ATOM 2162 C CA . VAL A 1 144 ? 14.067 54.411 50.111 1.00 22.46 162 VAL A CA 1
ATOM 2163 C C . VAL A 1 144 ? 13.956 54.985 48.702 1.00 22.03 162 VAL A C 1
ATOM 2164 O O . VAL A 1 144 ? 14.741 55.868 48.332 1.00 22.69 162 VAL A O 1
ATOM 2177 N N . PRO A 1 145 ? 13.007 54.529 47.888 1.00 21.15 163 PRO A N 1
ATOM 2178 C CA . PRO A 1 145 ? 12.870 55.093 46.541 1.00 20.87 163 PRO A CA 1
ATOM 2179 C C . PRO A 1 145 ? 12.224 56.469 46.586 1.00 21.91 163 PRO A C 1
ATOM 2180 O O . PRO A 1 1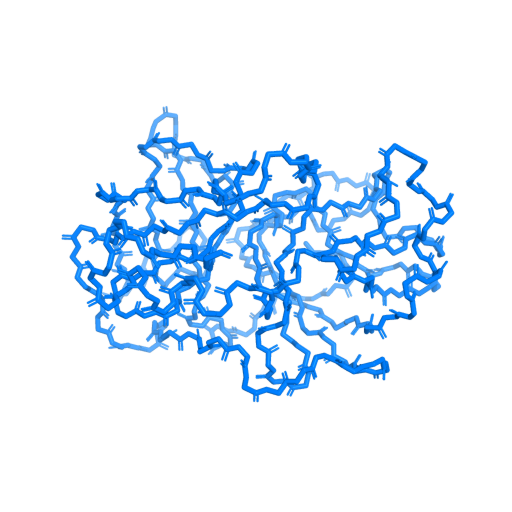45 ? 11.336 56.730 47.401 1.00 22.54 163 PRO A O 1
ATOM 2191 N N . HIS A 1 146 ? 12.688 57.352 45.708 1.00 22.30 164 HIS A N 1
ATOM 2192 C CA . HIS A 1 146 ? 12.115 58.680 45.551 1.00 23.38 164 HIS A CA 1
ATOM 2193 C C . HIS A 1 146 ? 11.322 58.753 44.253 1.00 22.80 164 HIS A C 1
ATOM 2194 O O . HIS A 1 146 ? 11.675 58.120 43.254 1.00 21.88 164 HIS A O 1
ATOM 2208 N N . CYS A 1 147 ? 10.237 59.526 44.292 1.00 24.95 165 CYS A N 1
ATOM 2209 C CA . CYS A 1 147 ? 9.306 59.679 43.185 1.00 24.66 165 CYS A CA 1
ATOM 2210 C C . CYS A 1 147 ? 9.198 61.151 42.802 1.00 26.93 165 CYS A C 1
ATOM 2211 O O . CYS A 1 147 ? 9.312 62.038 43.654 1.00 27.35 165 CYS A O 1
ATOM 2218 N N . ALA A 1 148 ? 8.967 61.408 41.515 1.00 24.39 166 ALA A N 1
ATOM 2219 C CA . ALA A 1 148 ? 8.799 62.774 41.032 1.00 25.76 166 ALA A CA 1
ATOM 2220 C C . ALA A 1 148 ? 8.055 62.745 39.705 1.00 34.63 166 ALA A C 1
ATOM 2221 O O . ALA A 1 148 ? 7.951 61.705 39.050 1.00 24.03 166 ALA A O 1
ATOM 2228 N N . ASN A 1 149 ? 7.547 63.915 39.316 1.00 27.19 167 ASN A N 1
ATOM 2229 C CA . ASN A 1 149 ? 6.829 64.102 38.064 1.00 31.44 167 ASN A CA 1
ATOM 2230 C C . ASN A 1 149 ? 7.673 64.916 37.094 1.00 30.55 167 ASN A C 1
ATOM 2231 O O . ASN A 1 149 ? 8.267 65.931 37.471 1.00 29.40 167 ASN A O 1
ATOM 2242 N N . ILE A 1 150 ? 7.716 64.465 35.842 1.00 26.70 168 ILE A N 1
ATOM 2243 C CA . ILE A 1 150 ? 8.348 65.185 34.749 1.00 27.63 168 ILE A CA 1
ATOM 2244 C C . ILE A 1 150 ? 7.382 65.186 33.565 1.00 27.51 168 ILE A C 1
ATOM 2245 O O . ILE A 1 150 ? 6.303 64.598 33.625 1.00 26.73 168 ILE A O 1
ATOM 2261 N N . ASN A 1 151 ? 7.778 65.855 32.486 1.00 28.50 169 ASN A N 1
ATOM 2262 C CA . ASN A 1 151 ? 6.938 65.992 31.303 1.00 28.68 169 ASN A CA 1
ATOM 2263 C C . ASN A 1 151 ? 7.535 65.230 30.130 1.00 28.03 169 ASN A C 1
ATOM 2264 O O . ASN A 1 151 ? 8.754 65.229 29.931 1.00 28.40 169 ASN A O 1
ATOM 2275 N N . LEU A 1 152 ? 6.669 64.591 29.350 1.00 27.29 170 LEU A N 1
ATOM 2276 C CA . LEU A 1 152 ? 7.083 64.019 28.078 1.00 27.07 170 LEU A CA 1
ATOM 2277 C C . LEU A 1 152 ? 7.234 65.151 27.069 1.00 28.79 170 LEU A C 1
ATOM 2278 O O . LEU A 1 152 ? 6.253 65.819 26.723 1.00 29.52 170 LEU A O 1
ATOM 2294 N N . LEU A 1 153 ? 8.457 65.368 26.602 1.00 29.63 171 LEU A N 1
ATOM 2295 C CA . LEU A 1 153 ? 8.791 66.517 25.777 1.00 31.63 171 LEU A CA 1
ATOM 2296 C C . LEU A 1 153 ? 8.991 66.105 24.327 1.00 31.94 171 LEU A C 1
ATOM 2297 O O . LEU A 1 153 ? 9.265 64.942 24.016 1.00 30.81 171 LEU A O 1
ATOM 2313 N N . ASN A 1 154 ? 8.845 67.086 23.439 1.00 33.68 172 ASN A N 1
ATOM 2314 C CA . ASN A 1 154 ? 9.246 66.911 22.052 1.00 34.57 172 ASN A CA 1
ATOM 2315 C C . ASN A 1 154 ? 10.678 66.402 21.988 1.00 34.87 172 ASN A C 1
ATOM 2316 O O . ASN A 1 154 ? 11.563 66.912 22.682 1.00 35.72 172 ASN A O 1
ATOM 2327 N N . TYR A 1 155 ? 10.902 65.386 21.155 1.00 34.88 173 TYR A N 1
ATOM 2328 C CA . TYR A 1 155 ? 12.239 64.824 21.024 1.00 35.34 173 TYR A CA 1
ATOM 2329 C C . TYR A 1 155 ? 13.258 65.871 20.588 1.00 47.32 173 TYR A C 1
ATOM 2330 O O . TYR A 1 155 ? 14.457 65.697 20.837 1.00 38.74 173 TYR A O 1
ATOM 2348 N N . MET A 1 156 ? 12.797 66.963 20.004 1.00 40.67 174 MET A N 1
ATOM 2349 C CA . MET A 1 156 ? 13.656 68.040 19.575 1.00 46.63 174 MET A CA 1
ATOM 2350 C C . MET A 1 156 ? 14.384 68.662 20.754 1.00 44.94 174 MET A C 1
ATOM 2351 O O . MET A 1 156 ? 15.466 69.163 20.607 1.00 47.60 174 MET A O 1
ATOM 2365 N N . GLU A 1 157 ? 13.772 68.607 21.914 1.00 47.58 175 GLU A N 1
ATOM 2366 C CA . GLU A 1 157 ? 14.358 69.187 23.116 1.00 45.22 175 GLU A CA 1
ATOM 2367 C C . GLU A 1 157 ? 15.587 68.421 23.587 1.00 44.21 175 GLU A C 1
ATOM 2368 O O . GLU A 1 157 ? 16.397 68.977 24.336 1.00 46.68 175 GLU A O 1
ATOM 2380 N N . CYS A 1 158 ? 15.737 67.162 23.175 1.00 45.38 176 CYS A N 1
ATOM 2381 C CA . CYS A 1 158 ? 16.867 66.331 23.575 1.00 43.12 176 CYS A CA 1
ATOM 2382 C C . CYS A 1 158 ? 17.946 66.227 22.508 1.00 53.57 176 CYS A C 1
ATOM 2383 O O . CYS A 1 158 ? 19.131 66.150 22.847 1.00 46.69 176 CYS A O 1
ATOM 2390 N N . VAL A 1 159 ? 17.560 66.237 21.230 1.00 53.38 177 VAL A N 1
ATOM 2391 C CA . VAL A 1 159 ? 18.448 65.766 20.168 1.00 55.05 177 VAL A CA 1
ATOM 2392 C C . VAL A 1 159 ? 19.764 66.535 20.170 1.00 61.84 177 VAL A C 1
ATOM 2393 O O . VAL A 1 159 ? 20.835 65.957 19.947 1.00 63.38 177 VAL A O 1
ATOM 2406 N N . ALA A 1 160 ? 19.713 67.843 20.427 1.00 52.30 178 ALA A N 1
ATOM 2407 C CA . ALA A 1 160 ? 20.905 68.670 20.292 1.00 54.76 178 ALA A CA 1
ATOM 2408 C C . ALA A 1 160 ? 21.931 68.410 21.387 1.00 60.37 178 ALA A C 1
ATOM 2409 O O . ALA A 1 160 ? 23.104 68.758 21.211 1.00 60.22 178 ALA A O 1
ATOM 2416 N N . HIS A 1 161 ? 21.530 67.806 22.503 1.00 54.91 179 HIS A N 1
ATOM 2417 C CA . HIS A 1 161 ? 22.428 67.606 23.631 1.00 57.95 179 HIS A CA 1
ATOM 2418 C C . HIS A 1 161 ? 23.146 66.264 23.601 1.00 52.93 179 HIS A C 1
ATOM 2419 O O . HIS A 1 161 ? 23.979 66.010 24.476 1.00 51.97 179 HIS A O 1
ATOM 2433 N N . TYR A 1 162 ? 22.855 65.404 22.627 1.00 49.92 180 TYR A N 1
ATOM 2434 C CA . TYR A 1 162 ? 23.426 64.059 22.568 1.00 49.06 180 TYR A CA 1
ATOM 2435 C C . TYR A 1 162 ? 23.956 63.786 21.165 1.00 57.68 180 TYR A C 1
ATOM 2436 O O . TYR A 1 162 ? 23.419 62.946 20.432 1.00 49.88 180 TYR A O 1
ATOM 2454 N N . PRO A 1 163 ? 25.018 64.492 20.757 1.00 58.36 181 PRO A N 1
ATOM 2455 C CA . PRO A 1 163 ? 25.624 64.217 19.442 1.00 66.60 181 PRO A CA 1
ATOM 2456 C C . PRO A 1 163 ? 25.928 62.747 19.202 1.00 67.25 181 PRO A C 1
ATOM 2457 O O . PRO A 1 163 ? 25.735 62.253 18.085 1.00 69.94 181 PRO A O 1
ATOM 2468 N N . ASP A 1 164 ? 26.408 62.034 20.223 1.00 65.01 182 ASP A N 1
ATOM 2469 C CA . ASP A 1 164 ? 26.786 60.637 20.052 1.00 64.57 182 ASP A CA 1
ATOM 2470 C C . ASP A 1 164 ? 25.596 59.745 19.730 1.00 61.65 182 ASP A C 1
ATOM 2471 O O . ASP A 1 164 ? 25.791 58.642 19.206 1.00 64.64 182 ASP A O 1
ATOM 2480 N N . VAL A 1 165 ? 24.379 60.181 20.033 1.00 59.48 183 VAL A N 1
ATOM 2481 C CA . VAL A 1 165 ? 23.182 59.378 19.813 1.00 50.37 183 VAL A CA 1
ATOM 2482 C C . VAL A 1 165 ? 22.635 59.723 18.429 1.00 48.38 183 VAL A C 1
ATOM 2483 O O . VAL A 1 165 ? 22.245 60.879 18.208 1.00 49.42 183 VAL A O 1
ATOM 2496 N N . PRO A 1 166 ? 22.585 58.780 17.491 1.00 46.09 184 PRO A N 1
ATOM 2497 C CA . PRO A 1 166 ? 22.006 59.088 16.180 1.00 48.81 184 PRO A CA 1
ATOM 2498 C C . PRO A 1 166 ? 20.513 59.352 16.292 1.00 46.03 184 PRO A C 1
ATOM 2499 O O . PRO A 1 166 ? 19.849 58.944 17.249 1.00 42.75 184 PRO A O 1
ATOM 2510 N N . GLU A 1 167 ? 19.983 59.959 15.259 1.00 59.11 185 GLU A N 1
ATOM 2511 C CA . GLU A 1 167 ? 18.569 60.240 15.114 1.00 61.48 185 GLU A CA 1
ATOM 2512 C C . GLU A 1 167 ? 17.833 58.939 15.266 1.00 54.37 185 GLU A C 1
ATOM 2513 O O . GLU A 1 167 ? 18.250 57.986 14.684 1.00 54.98 185 GLU A O 1
ATOM 2525 N N . THR A 1 168 ? 16.746 58.898 16.030 1.00 41.13 186 THR A N 1
ATOM 2526 C CA . THR A 1 168 ? 16.013 57.655 16.213 1.00 41.56 186 THR A CA 1
ATOM 2527 C C . THR A 1 168 ? 14.575 57.973 16.585 1.00 40.20 186 THR A C 1
ATOM 2528 O O . THR A 1 168 ? 14.252 59.086 17.007 1.00 38.79 186 THR A O 1
ATOM 2539 N N . THR A 1 169 ? 13.716 56.972 16.413 1.00 34.09 187 THR A N 1
ATOM 2540 C CA . THR A 1 169 ? 12.334 57.028 16.857 1.00 39.16 187 THR A CA 1
ATOM 2541 C C . THR A 1 169 ? 12.088 56.144 18.070 1.00 30.60 187 THR A C 1
ATOM 2542 O O . THR A 1 169 ? 10.950 56.060 18.543 1.00 31.75 187 THR A O 1
ATOM 2553 N N . ARG A 1 170 ? 13.124 55.484 18.586 1.00 29.40 188 ARG A N 1
ATOM 2554 C CA . ARG A 1 170 ? 12.980 54.456 19.606 1.00 27.68 188 ARG A CA 1
ATOM 2555 C C . ARG A 1 170 ? 13.333 54.961 21.004 1.00 26.86 188 ARG A C 1
ATOM 2556 O O . ARG A 1 170 ? 13.552 54.151 21.911 1.00 25.76 188 ARG A O 1
ATOM 2577 N N . LEU A 1 171 ? 13.391 56.279 21.194 1.00 27.53 189 LEU A N 1
ATOM 2578 C CA . LEU A 1 171 ? 13.667 56.879 22.490 1.00 27.02 189 LEU A CA 1
ATOM 2579 C C . LEU A 1 171 ? 12.666 57.991 22.763 1.00 26.87 189 LEU A C 1
ATOM 2580 O O . LEU A 1 171 ? 12.161 58.636 21.841 1.00 27.77 189 LEU A O 1
ATOM 2596 N N . LEU A 1 172 ? 12.388 58.210 24.045 1.00 25.87 190 LEU A N 1
ATOM 2597 C CA . LEU A 1 172 ? 11.510 59.281 24.493 1.00 25.89 190 LEU A CA 1
ATOM 2598 C C . LEU A 1 172 ? 12.327 60.338 25.221 1.00 26.89 190 LEU A C 1
ATOM 2599 O O . LEU A 1 172 ? 13.254 60.015 25.971 1.00 26.75 190 LEU A O 1
ATOM 2615 N N . CYS A 1 173 ? 11.978 61.597 24.985 1.00 28.05 191 CYS A N 1
ATOM 2616 C CA . CYS A 1 173 ? 12.587 62.737 25.659 1.00 29.29 191 CYS A CA 1
ATOM 2617 C C . CYS A 1 173 ? 11.652 63.189 26.772 1.00 28.54 191 CYS A C 1
ATOM 2618 O O . CYS A 1 173 ? 10.482 63.490 26.516 1.00 28.35 191 CYS A O 1
ATOM 2625 N N . ALA A 1 174 ? 12.164 63.236 28.001 1.00 28.31 192 ALA A N 1
ATOM 2626 C CA . ALA A 1 174 ? 11.337 63.606 29.140 1.00 27.78 192 ALA A CA 1
ATOM 2627 C C . ALA A 1 174 ? 12.181 64.314 30.188 1.00 28.76 192 ALA A C 1
ATOM 2628 O O . ALA A 1 174 ? 13.377 64.045 30.333 1.00 29.15 192 ALA A O 1
ATOM 2635 N N . GLY A 1 175 ? 11.537 65.211 30.923 1.00 29.32 193 GLY A N 1
ATOM 2636 C CA . GLY A 1 175 ? 12.205 65.940 31.983 1.00 30.41 193 GLY A CA 1
ATOM 2637 C C . GLY A 1 175 ? 11.485 67.248 32.270 1.00 41.45 193 GLY A C 1
ATOM 2638 O O . GLY A 1 175 ? 10.292 67.389 32.004 1.00 31.47 193 GLY A O 1
ATOM 2642 N N . VAL A 1 176 ? 12.251 68.189 32.816 1.00 33.58 194 VAL A N 1
ATOM 2643 C CA . VAL A 1 176 ? 11.770 69.517 33.180 1.00 37.53 194 VAL A CA 1
ATOM 2644 C C . VAL A 1 176 ? 12.778 70.526 32.646 1.00 37.80 194 VAL A C 1
ATOM 2645 O O . VAL A 1 176 ? 13.942 70.522 33.062 1.00 38.60 194 VAL A O 1
ATOM 2658 N N . LEU A 1 177 ? 12.338 71.386 31.725 1.00 39.17 195 LEU A N 1
ATOM 2659 C CA . LEU A 1 177 ? 13.287 72.239 31.018 1.00 41.61 195 LEU A CA 1
ATOM 2660 C C . LEU A 1 177 ? 13.955 73.245 31.945 1.00 43.86 195 LEU A C 1
ATOM 2661 O O . LEU A 1 177 ? 15.127 73.583 31.743 1.00 45.68 195 LEU A O 1
ATOM 2677 N N . GLU A 1 178 ? 13.247 73.729 32.963 1.00 44.79 196 GLU A N 1
ATOM 2678 C CA . GLU A 1 178 ? 13.866 74.675 33.885 1.00 47.09 196 GLU A CA 1
ATOM 2679 C C . GLU A 1 178 ? 14.873 74.020 34.821 1.00 46.55 196 GLU A C 1
ATOM 2680 O O . GLU A 1 178 ? 15.525 74.736 35.588 1.00 48.59 196 GLU A O 1
ATOM 2692 N N . GLY A 1 179 ? 15.023 72.695 34.783 1.00 43.29 197 GLY A N 1
ATOM 2693 C CA . GLY A 1 179 ? 15.918 72.007 35.694 1.00 42.71 197 GLY A CA 1
ATOM 2694 C C . GLY A 1 179 ? 15.276 71.752 37.047 1.00 41.61 197 GLY A C 1
ATOM 2695 O O . GLY A 1 179 ? 14.141 72.142 37.324 1.00 41.44 197 GLY A O 1
ATOM 2699 N N . GLY A 1 180 ? 16.030 71.064 37.906 1.00 40.99 198 GLY A N 1
ATOM 2700 C CA . GLY A 1 180 ? 15.621 70.806 39.269 1.00 40.27 198 GLY A CA 1
ATOM 2701 C C . GLY A 1 180 ? 15.013 69.439 39.509 1.00 37.38 198 GLY A C 1
ATOM 2702 O O . GLY A 1 180 ? 15.042 68.959 40.650 1.00 37.79 198 GLY A O 1
ATOM 2706 N N . ILE A 1 181 ? 14.462 68.800 38.478 1.00 35.98 199 ILE A N 1
ATOM 2707 C CA . ILE A 1 181 ? 13.836 67.489 38.608 1.00 33.45 199 ILE A CA 1
ATOM 2708 C C . ILE A 1 181 ? 14.373 66.598 37.498 1.00 32.35 199 ILE A C 1
ATOM 2709 O O . ILE A 1 181 ? 14.346 66.983 36.324 1.00 32.93 199 ILE A O 1
ATOM 2725 N N . ASP A 1 182 ? 14.853 65.411 37.865 1.00 31.40 200 ASP A N 1
ATOM 2726 C CA . ASP A 1 182 ? 15.501 64.541 36.894 1.00 30.65 200 ASP A CA 1
ATOM 2727 C C . ASP A 1 182 ? 15.817 63.207 37.554 1.00 29.06 200 ASP A C 1
ATOM 2728 O O . ASP A 1 182 ? 15.945 63.113 38.778 1.00 29.03 200 ASP A O 1
ATOM 2737 N N . THR A 1 183 ? 15.926 62.172 36.723 1.00 27.22 201 THR A N 1
ATOM 2738 C CA . THR A 1 183 ? 16.539 60.923 37.145 1.00 32.12 201 THR A CA 1
ATOM 2739 C C . THR A 1 183 ? 18.057 61.050 37.067 1.00 27.59 201 THR A C 1
ATOM 2740 O O . THR A 1 183 ? 18.599 61.913 36.368 1.00 29.26 201 THR A O 1
ATOM 2751 N N . CYS A 1 184 ? 18.745 60.190 37.810 1.00 27.69 202 CYS A N 1
ATOM 2752 C CA . CYS A 1 184 ? 20.195 60.282 37.924 1.00 29.23 202 CYS A CA 1
ATOM 2753 C C . CYS A 1 184 ? 20.761 58.868 38.041 1.00 28.22 202 CYS A C 1
ATOM 2754 O O . CYS A 1 184 ? 20.046 57.879 37.856 1.00 26.46 202 CYS A O 1
ATOM 2761 N N . ASN A 1 185 ? 22.051 58.776 38.356 1.00 28.98 203 ASN A N 1
ATOM 2762 C CA . ASN A 1 185 ? 22.739 57.493 38.343 1.00 28.44 203 ASN A CA 1
ATOM 2763 C C . ASN A 1 185 ? 22.035 56.482 39.239 1.00 26.46 203 ASN A C 1
ATOM 2764 O O . ASN A 1 185 ? 21.645 56.788 40.368 1.00 26.20 203 ASN A O 1
ATOM 2775 N N . GLN A 1 186 ? 21.874 55.269 38.714 1.00 26.66 204 GLN A N 1
ATOM 2776 C CA . GLN A 1 186 ? 21.294 54.107 39.389 1.00 31.75 204 GLN A CA 1
ATOM 2777 C C . GLN A 1 186 ? 19.775 54.201 39.476 1.00 23.62 204 GLN A C 1
ATOM 2778 O O . GLN A 1 186 ? 19.146 53.356 40.136 1.00 22.45 204 GLN A O 1
ATOM 2792 N N . ASP A 1 187 ? 19.157 55.189 38.826 1.00 22.54 205 ASP A N 1
ATOM 2793 C CA . ASP A 1 187 ? 17.745 55.098 38.475 1.00 21.38 205 ASP A CA 1
ATOM 2794 C C . ASP A 1 187 ? 17.520 54.235 37.240 1.00 20.73 205 ASP A C 1
ATOM 2795 O O . ASP A 1 187 ? 16.364 53.942 36.910 1.00 19.80 205 ASP A O 1
ATOM 2804 N N . SER A 1 188 ? 18.596 53.815 36.572 1.00 21.99 206 SER A N 1
ATOM 2805 C CA . SER A 1 188 ? 18.499 52.999 35.368 1.00 21.69 206 SER A CA 1
ATOM 2806 C C . SER A 1 188 ? 17.564 51.815 35.572 1.00 21.54 206 SER A C 1
ATOM 2807 O O . SER A 1 188 ? 17.570 51.169 36.623 1.00 19.66 206 SER A O 1
ATOM 2815 N N . GLY A 1 189 ? 16.768 51.524 34.542 1.00 21.77 207 GLY A N 1
ATOM 2816 C CA . GLY A 1 189 ? 15.878 50.385 34.547 1.00 18.15 207 GLY A CA 1
ATOM 2817 C C . GLY A 1 189 ? 14.497 50.656 35.101 1.00 17.41 207 GLY A C 1
ATOM 2818 O O . GLY A 1 189 ? 13.582 49.858 34.859 1.00 16.83 207 GLY A O 1
ATOM 2822 N N . GLY A 1 190 ? 14.318 51.753 35.831 1.00 22.00 208 GLY A N 1
ATOM 2823 C CA . GLY A 1 190 ? 13.037 52.081 36.406 1.00 24.07 208 GLY A CA 1
ATOM 2824 C C . GLY A 1 190 ? 12.035 52.492 35.346 1.00 20.63 208 GLY A C 1
ATOM 2825 O O . GLY A 1 190 ? 12.400 52.883 34.232 1.00 19.71 208 GLY A O 1
ATOM 2829 N N . PRO A 1 191 ? 10.744 52.408 35.672 1.00 21.20 209 PRO A N 1
ATOM 2830 C CA . PRO A 1 191 ? 9.713 52.754 34.690 1.00 19.17 209 PRO A CA 1
ATOM 2831 C C . PRO A 1 191 ? 9.398 54.241 34.651 1.00 19.46 209 PRO A C 1
ATOM 2832 O O . PRO A 1 191 ? 9.399 54.940 35.667 1.00 19.50 209 PRO A O 1
ATOM 2843 N N . LEU A 1 192 ? 9.132 54.718 33.437 1.00 18.83 210 LEU A N 1
ATOM 2844 C CA . LEU A 1 192 ? 8.584 56.049 33.199 1.00 19.23 210 LEU A CA 1
ATOM 2845 C C . LEU A 1 192 ? 7.105 55.869 32.874 1.00 20.15 210 LEU A C 1
ATOM 2846 O O . LEU A 1 192 ? 6.758 55.310 31.828 1.00 18.98 210 LEU A O 1
ATOM 2862 N N . ILE A 1 193 ? 6.240 56.335 33.768 1.00 20.32 211 ILE A N 1
ATOM 2863 C CA . ILE A 1 193 ? 4.808 56.067 33.692 1.00 20.70 211 ILE A CA 1
ATOM 2864 C C . ILE A 1 193 ? 4.120 57.383 33.357 1.00 28.56 211 ILE A C 1
ATOM 2865 O O . ILE A 1 193 ? 3.949 58.246 34.224 1.00 22.66 211 ILE A O 1
ATOM 2881 N N . CYS A 1 194 ? 3.722 57.531 32.094 1.00 25.66 212 CYS A N 1
ATOM 2882 C CA . CYS A 1 194 ? 3.126 58.757 31.579 1.00 26.93 212 CYS A CA 1
ATOM 2883 C C . CYS A 1 194 ? 1.624 58.557 31.432 1.00 28.20 212 CYS A C 1
ATOM 2884 O O . CYS A 1 194 ? 1.183 57.646 30.723 1.00 28.05 212 CYS A O 1
ATOM 2891 N N . ASP A 1 195 ? 0.844 59.411 32.095 1.00 28.91 213 ASP A N 1
ATOM 2892 C CA . ASP A 1 195 ? -0.614 59.326 32.053 1.00 32.40 213 ASP A CA 1
ATOM 2893 C C . ASP A 1 195 ? -1.088 57.909 32.367 1.00 29.61 213 ASP A C 1
ATOM 2894 O O . ASP A 1 195 ? -2.002 57.377 31.734 1.00 40.59 213 ASP A O 1
ATOM 2903 N N . GLY A 1 196 ? -0.450 57.289 33.357 1.00 28.09 214 GLY A N 1
ATOM 2904 C CA . GLY A 1 196 ? -0.825 55.964 33.804 1.00 26.04 214 GLY A CA 1
ATOM 2905 C C . GLY A 1 196 ? -0.293 54.814 32.974 1.00 25.83 214 GLY A C 1
ATOM 2906 O O . GLY A 1 196 ? -0.566 53.656 33.313 1.00 29.31 214 GLY A O 1
ATOM 2910 N N . GLN A 1 197 ? 0.458 55.081 31.908 1.00 22.19 215 GLN A N 1
ATOM 2911 C CA . GLN A 1 197 ? 0.949 54.038 31.017 1.00 21.31 215 GLN A CA 1
ATOM 2912 C C . GLN A 1 197 ? 2.457 53.872 31.157 1.00 20.10 215 GLN A C 1
ATOM 2913 O O . GLN A 1 197 ? 3.200 54.858 31.218 1.00 19.95 215 GLN A O 1
ATOM 2927 N N . PHE A 1 198 ? 2.895 52.613 31.194 1.00 19.57 216 PHE A N 1
ATOM 2928 C CA . PHE A 1 198 ? 4.308 52.250 31.175 1.00 18.81 216 PHE A CA 1
ATOM 2929 C C . PHE A 1 198 ? 4.909 52.555 29.807 1.00 18.98 216 PHE A C 1
ATOM 2930 O O . PHE A 1 198 ? 4.879 51.704 28.913 1.00 19.02 216 PHE A O 1
ATOM 2947 N N . GLN A 1 199 ? 5.458 53.758 29.629 1.00 18.86 217 GLN A N 1
ATOM 2948 C CA . GLN A 1 199 ? 5.917 54.200 28.319 1.00 19.33 217 GLN A CA 1
ATOM 2949 C C . GLN A 1 199 ? 7.429 54.207 28.148 1.00 19.24 217 GLN A C 1
ATOM 2950 O O . GLN A 1 199 ? 7.894 54.174 27.006 1.00 19.90 217 GLN A O 1
ATOM 2964 N N . GLY A 1 200 ? 8.203 54.251 29.231 1.00 18.81 218 GLY A N 1
ATOM 2965 C CA . GLY A 1 200 ? 9.641 54.384 29.096 1.00 19.11 218 GLY A CA 1
ATOM 2966 C C . GLY A 1 200 ? 10.401 53.683 30.200 1.00 20.11 218 GLY A C 1
ATOM 2967 O O . GLY A 1 200 ? 9.856 53.365 31.261 1.00 18.41 218 GLY A O 1
ATOM 2971 N N . ILE A 1 201 ? 11.685 53.444 29.926 1.00 19.40 219 ILE A N 1
ATOM 2972 C CA . ILE A 1 201 ? 12.631 52.906 30.897 1.00 19.62 219 ILE A CA 1
ATOM 2973 C C . ILE A 1 201 ? 13.771 53.902 31.042 1.00 20.41 219 ILE A C 1
ATOM 2974 O O . ILE A 1 201 ? 14.295 54.401 30.039 1.00 21.18 219 ILE A O 1
ATOM 2990 N N . VAL A 1 202 ? 14.161 54.180 32.288 1.00 20.56 220 VAL A N 1
ATOM 2991 C CA . VAL A 1 202 ? 15.261 55.102 32.539 1.00 21.61 220 VAL A CA 1
ATOM 2992 C C . VAL A 1 202 ? 16.515 54.597 31.847 1.00 22.78 220 VAL A C 1
ATOM 2993 O O . VAL A 1 202 ? 16.938 53.450 32.043 1.00 23.11 220 VAL A O 1
ATOM 3006 N N . PHE A 1 203 ? 17.122 55.462 31.034 1.00 23.89 221 PHE A N 1
ATOM 3007 C CA . PHE A 1 203 ? 18.322 55.106 30.287 1.00 25.51 221 PHE A CA 1
ATOM 3008 C C . PHE A 1 203 ? 19.488 55.984 30.728 1.00 29.98 221 PHE A C 1
ATOM 3009 O O . PHE A 1 203 ? 20.304 55.564 31.556 1.00 29.87 221 PHE A O 1
ATOM 3026 N N . PHE A 1 204 ? 19.575 57.203 30.201 1.00 30.95 222 PHE A N 1
ATOM 3027 C CA . PHE A 1 204 ? 20.689 58.078 30.534 1.00 32.85 222 PHE A CA 1
ATOM 3028 C C . PHE A 1 204 ? 20.285 59.528 30.316 1.00 33.20 222 PHE A C 1
ATOM 3029 O O . PHE A 1 204 ? 19.336 59.834 29.588 1.00 32.43 222 PHE A O 1
ATOM 3046 N N . GLY A 1 205 ? 21.033 60.416 30.912 1.00 38.59 223 GLY A N 1
ATOM 3047 C CA . GLY A 1 205 ? 20.852 61.828 30.782 1.00 36.62 223 GLY A CA 1
ATOM 3048 C C . GLY A 1 205 ? 22.179 62.518 30.936 1.00 40.54 223 GLY A C 1
ATOM 3049 O O . GLY A 1 205 ? 23.186 62.020 30.514 1.00 43.48 223 GLY A O 1
ATOM 3053 N N . LYS A 1 206 ? 22.170 63.673 31.555 1.00 38.20 224 LYS A N 1
ATOM 3054 C CA . LYS A 1 206 ? 23.381 64.393 31.778 1.00 40.14 224 LYS A CA 1
ATOM 3055 C C . LYS A 1 206 ? 23.726 64.426 33.248 1.00 48.63 224 LYS A C 1
ATOM 3056 O O . LYS A 1 206 ? 22.885 64.447 34.112 1.00 38.85 224 LYS A O 1
ATOM 3075 N N . TYR A 1 207 ? 25.018 64.426 33.487 1.00 50.21 225 TYR A N 1
ATOM 3076 C CA . TYR A 1 207 ? 25.577 64.514 34.805 1.00 44.28 225 TYR A CA 1
ATOM 3077 C C . TYR A 1 207 ? 26.511 65.732 34.768 1.00 47.65 225 TYR A C 1
ATOM 3078 O O . TYR A 1 207 ? 27.359 65.754 33.926 1.00 52.12 225 TYR A O 1
ATOM 3096 N N . PRO A 1 208 ? 26.428 66.782 35.678 1.00 52.03 226 PRO A N 1
ATOM 3097 C CA . PRO A 1 208 ? 25.379 66.744 36.693 1.00 47.88 226 PRO A CA 1
ATOM 3098 C C . PRO A 1 208 ? 23.985 66.659 36.197 1.00 44.98 226 PRO A C 1
ATOM 3099 O O . PRO A 1 208 ? 23.698 67.069 35.117 1.00 46.85 226 PRO A O 1
ATOM 3110 N N . CYS A 1 209 ? 23.144 66.100 37.033 1.00 41.65 227 CYS A N 1
ATOM 3111 C CA . CYS A 1 209 ? 21.773 65.814 36.732 1.00 41.91 227 CYS A CA 1
ATOM 3112 C C . CYS A 1 209 ? 20.857 66.965 37.035 1.00 39.64 227 CYS A C 1
ATOM 3113 O O . CYS A 1 209 ? 21.146 67.748 37.882 1.00 41.73 227 CYS A O 1
ATOM 3120 N N . ALA A 1 210 ? 19.746 67.038 36.325 1.00 37.23 228 ALA A N 1
ATOM 3121 C CA . ALA A 1 210 ? 18.698 68.031 36.552 1.00 37.72 228 ALA A CA 1
ATOM 3122 C C . ALA A 1 210 ? 19.139 69.448 36.188 1.00 40.53 228 ALA A C 1
ATOM 3123 O O . ALA A 1 210 ? 18.645 70.422 36.765 1.00 42.04 228 ALA A O 1
ATOM 3130 N N . GLN A 1 211 ? 20.061 69.592 35.236 1.00 42.24 229 GLN A N 1
ATOM 3131 C CA . GLN A 1 211 ? 20.416 70.915 34.755 1.00 44.53 229 GLN A CA 1
ATOM 3132 C C . GLN A 1 211 ? 19.285 71.481 33.898 1.00 44.30 229 GLN A C 1
ATOM 3133 O O . GLN A 1 211 ? 18.503 70.730 33.313 1.00 41.97 229 GLN A O 1
ATOM 3147 N N . PRO A 1 212 ? 19.185 72.807 33.793 1.00 47.03 230 PRO A N 1
ATOM 3148 C CA . PRO A 1 212 ? 18.139 73.389 32.944 1.00 47.34 230 PRO A CA 1
ATOM 3149 C C . PRO A 1 212 ? 18.355 73.031 31.480 1.00 47.07 230 PRO A C 1
ATOM 3150 O O . PRO A 1 212 ? 19.485 72.987 30.990 1.00 48.38 230 PRO A O 1
ATOM 3161 N N . ASN A 1 213 ? 17.249 72.770 30.783 1.00 45.67 231 ASN A N 1
ATOM 3162 C CA . ASN A 1 213 ? 17.275 72.477 29.350 1.00 45.74 231 ASN A CA 1
ATOM 3163 C C . ASN A 1 213 ? 18.218 71.318 29.040 1.00 44.37 231 ASN A C 1
ATOM 3164 O O . ASN A 1 213 ? 18.938 71.323 28.038 1.00 45.90 231 ASN A O 1
ATOM 3175 N N . LYS A 1 214 ? 18.209 70.312 29.913 1.00 42.67 232 LYS A N 1
ATOM 3176 C CA . LYS A 1 214 ? 19.022 69.107 29.741 1.00 41.41 232 LYS A CA 1
ATOM 3177 C C . LYS A 1 214 ? 18.179 67.888 30.099 1.00 38.14 232 LYS A C 1
ATOM 3178 O O . LYS A 1 214 ? 18.482 67.155 31.044 1.00 36.89 232 LYS A O 1
ATOM 3197 N N . PRO A 1 215 ? 17.097 67.650 29.362 1.00 36.17 233 PRO A N 1
ATOM 3198 C CA . PRO A 1 215 ? 16.248 66.491 29.652 1.00 33.37 233 PRO A CA 1
ATOM 3199 C C . PRO A 1 215 ? 16.941 65.189 29.283 1.00 32.30 233 PRO A C 1
ATOM 3200 O O . PRO A 1 215 ? 17.918 65.160 28.532 1.00 33.75 233 PRO A O 1
ATOM 3211 N N . GLY A 1 216 ? 16.412 64.093 29.829 1.00 30.06 234 GLY A N 1
ATOM 3212 C CA . GLY A 1 216 ? 16.988 62.784 29.626 1.00 33.48 234 GLY A CA 1
ATOM 3213 C C . GLY A 1 216 ? 16.273 61.984 28.544 1.00 31.83 234 GLY A C 1
ATOM 3214 O O . GLY A 1 216 ? 15.173 62.309 28.106 1.00 30.96 234 GLY A O 1
ATOM 3218 N N . LEU A 1 217 ? 16.935 60.914 28.115 1.00 33.93 235 LEU A N 1
ATOM 3219 C CA . LEU A 1 217 ? 16.400 60.015 27.105 1.00 34.64 235 LEU A CA 1
ATOM 3220 C C . LEU A 1 217 ? 15.986 58.700 27.748 1.00 32.78 235 LEU A C 1
ATOM 3221 O O . LEU A 1 217 ? 16.689 58.165 28.613 1.00 26.77 235 LEU A O 1
ATOM 3237 N N . TYR A 1 218 ? 14.838 58.186 27.319 1.00 25.92 236 TYR A N 1
ATOM 3238 C CA . TYR A 1 218 ? 14.233 57.006 27.917 1.00 24.37 236 TYR A CA 1
ATOM 3239 C C . TYR A 1 218 ? 13.908 55.993 26.833 1.00 23.15 236 TYR A C 1
ATOM 3240 O O . TYR A 1 218 ? 13.377 56.352 25.778 1.00 23.79 236 TYR A O 1
ATOM 3258 N N . THR A 1 219 ? 14.227 54.728 27.098 1.00 22.83 237 THR A N 1
ATOM 3259 C CA . THR A 1 219 ? 13.910 53.671 26.148 1.00 23.15 237 THR A CA 1
ATOM 3260 C C . THR A 1 219 ? 12.402 53.601 25.952 1.00 22.20 237 THR A C 1
ATOM 3261 O O . THR A 1 219 ? 11.641 53.563 26.921 1.00 20.97 237 THR A O 1
ATOM 3272 N N . ARG A 1 220 ? 11.977 53.580 24.690 1.00 23.12 238 ARG A N 1
ATOM 3273 C CA . ARG A 1 220 ? 10.562 53.644 24.339 1.00 22.74 238 ARG A CA 1
ATOM 3274 C C . ARG A 1 220 ? 9.966 52.241 24.404 1.00 22.31 238 ARG A C 1
ATOM 3275 O O . ARG A 1 220 ? 10.210 51.411 23.523 1.00 23.40 238 ARG A O 1
ATOM 3296 N N . VAL A 1 221 ? 9.167 51.982 25.443 1.00 21.06 239 VAL A N 1
ATOM 3297 C CA . VAL A 1 221 ? 8.705 50.625 25.727 1.00 20.82 239 VAL A CA 1
ATOM 3298 C C . VAL A 1 221 ? 7.828 50.094 24.600 1.00 21.75 239 VAL A C 1
ATOM 3299 O O . VAL A 1 221 ? 7.931 48.921 24.218 1.00 22.47 239 VAL A O 1
ATOM 3312 N N . SER A 1 222 ? 6.939 50.933 24.065 1.00 22.06 240 SER A N 1
ATOM 3313 C CA . SER A 1 222 ? 5.943 50.443 23.119 1.00 23.13 240 SER A CA 1
ATOM 3314 C C . SER A 1 222 ? 6.569 49.816 21.878 1.00 24.73 240 SER A C 1
ATOM 3315 O O . SER A 1 222 ? 5.908 49.012 21.210 1.00 25.81 240 SER A O 1
ATOM 3323 N N . ASN A 1 223 ? 7.821 50.154 21.553 1.00 25.25 241 ASN A N 1
ATOM 3324 C CA . ASN A 1 223 ? 8.505 49.488 20.447 1.00 34.66 241 ASN A CA 1
ATOM 3325 C C . ASN A 1 223 ? 8.677 47.993 20.691 1.00 27.40 241 ASN A C 1
ATOM 3326 O O . ASN A 1 223 ? 8.888 47.240 19.734 1.00 29.32 241 ASN A O 1
ATOM 3337 N N . TYR A 1 224 ? 8.579 47.547 21.942 1.00 25.84 242 TYR A N 1
ATOM 3338 C CA . TYR A 1 224 ? 8.923 46.182 22.316 1.00 26.28 242 TYR A CA 1
ATOM 3339 C C . TYR A 1 224 ? 7.717 45.331 22.689 1.00 26.06 242 TYR A C 1
ATOM 3340 O O . TYR A 1 224 ? 7.890 44.149 23.008 1.00 26.71 242 TYR A O 1
ATOM 3358 N N . ASN A 1 225 ? 6.504 45.887 22.640 1.00 26.31 243 ASN A N 1
ATOM 3359 C CA . ASN A 1 225 ? 5.318 45.153 23.072 1.00 26.32 243 ASN A CA 1
ATOM 3360 C C . ASN A 1 225 ? 5.200 43.810 22.360 1.00 28.23 243 ASN A C 1
ATOM 3361 O O . ASN A 1 225 ? 5.134 42.756 23.001 1.00 28.52 243 ASN A O 1
ATOM 3372 N N . ASP A 1 226 ? 5.164 43.828 21.024 1.00 30.12 244 ASP A N 1
ATOM 3373 C CA . ASP A 1 226 ? 4.979 42.585 20.278 1.00 32.35 244 ASP A CA 1
ATOM 3374 C C . ASP A 1 226 ? 6.096 41.592 20.571 1.00 33.07 244 ASP A C 1
ATOM 3375 O O . ASP A 1 226 ? 5.846 40.390 20.719 1.00 34.30 244 ASP A O 1
ATOM 3384 N N . TRP A 1 227 ? 7.334 42.075 20.656 1.00 31.66 245 TRP A N 1
ATOM 3385 C CA . TRP A 1 227 ? 8.468 41.191 20.911 1.00 32.72 245 TRP A CA 1
ATOM 3386 C C . TRP A 1 227 ? 8.372 40.552 22.294 1.00 31.68 245 TRP A C 1
ATOM 3387 O O . TRP A 1 227 ? 8.584 39.343 22.447 1.00 33.25 245 TRP A O 1
ATOM 3408 N N . ILE A 1 228 ? 8.055 41.352 23.315 1.00 29.37 246 ILE A N 1
ATOM 3409 C CA . ILE A 1 228 ? 7.941 40.823 24.675 1.00 28.64 246 ILE A CA 1
ATOM 3410 C C . ILE A 1 228 ? 6.818 39.797 24.755 1.00 29.68 246 ILE A C 1
ATOM 3411 O O . ILE A 1 228 ? 6.988 38.705 25.309 1.00 30.84 246 ILE A O 1
ATOM 3427 N N . GLN A 1 229 ? 5.646 40.145 24.220 1.00 31.17 247 GLN A N 1
ATOM 3428 C CA . GLN A 1 229 ? 4.494 39.255 24.312 1.00 34.21 247 GLN A CA 1
ATOM 3429 C C . GLN A 1 229 ? 4.771 37.916 23.639 1.00 41.02 247 GLN A C 1
ATOM 3430 O O . GLN A 1 229 ? 4.336 36.867 24.130 1.00 36.24 247 GLN A O 1
ATOM 3444 N N . ASN A 1 230 ? 5.492 37.928 22.516 1.00 35.53 248 ASN A N 1
ATOM 3445 C CA . ASN A 1 230 ? 5.819 36.677 21.841 1.00 38.79 248 ASN A CA 1
ATOM 3446 C C . ASN A 1 230 ? 6.740 35.814 22.694 1.00 39.50 248 ASN A C 1
ATOM 3447 O O . ASN A 1 230 ? 6.545 34.597 22.789 1.00 41.31 248 ASN A O 1
ATOM 3458 N N . ILE A 1 231 ? 7.750 36.424 23.317 1.00 41.57 249 ILE A N 1
ATOM 3459 C CA . ILE A 1 231 ? 8.657 35.668 24.177 1.00 43.66 249 ILE A CA 1
ATOM 3460 C C . ILE A 1 231 ? 7.896 35.084 25.360 1.00 39.61 249 ILE A C 1
ATOM 3461 O O . ILE A 1 231 ? 8.055 33.907 25.706 1.00 41.78 249 ILE A O 1
ATOM 3477 N N . ILE A 1 232 ? 7.056 35.899 26.000 1.00 36.51 250 ILE A N 1
ATOM 3478 C CA . ILE A 1 232 ? 6.244 35.404 27.108 1.00 39.20 250 ILE A CA 1
ATOM 3479 C C . ILE A 1 232 ? 5.336 34.275 26.636 1.00 48.12 250 ILE A C 1
ATOM 3480 O O . ILE A 1 232 ? 5.106 33.298 27.359 1.00 40.66 250 ILE A O 1
ATOM 3496 N N . ALA A 1 233 ? 4.810 34.386 25.415 1.00 41.07 251 ALA A N 1
ATOM 3497 C CA . ALA A 1 233 ? 3.897 33.377 24.895 1.00 50.31 251 ALA A CA 1
ATOM 3498 C C . ALA A 1 233 ? 4.596 32.073 24.536 1.00 46.66 251 ALA A C 1
ATOM 3499 O O . ALA A 1 233 ? 3.911 31.102 24.199 1.00 49.20 251 ALA A O 1
ATOM 3506 N N . GLY A 1 234 ? 5.926 32.026 24.593 1.00 63.15 252 GLY A N 1
ATOM 3507 C CA . GLY A 1 234 ? 6.676 30.813 24.326 1.00 63.43 252 GLY A CA 1
ATOM 3508 C C . GLY A 1 234 ? 7.437 30.812 23.018 1.00 74.62 252 GLY A C 1
ATOM 3509 O O . GLY A 1 234 ? 8.194 29.863 22.769 1.00 78.20 252 GLY A O 1
ATOM 3513 N N . LYS A 1 235 ? 7.271 31.832 22.178 1.00 62.68 253 LYS A N 1
ATOM 3514 C CA . LYS A 1 235 ? 7.976 31.885 20.903 1.00 55.52 253 LYS A CA 1
ATOM 3515 C C . LYS A 1 235 ? 9.477 32.016 21.143 1.00 60.57 253 LYS A C 1
ATOM 3516 O O . LYS A 1 235 ? 9.926 32.938 21.835 1.00 56.75 253 LYS A O 1
ATOM 3535 N N . THR A 1 236 ? 10.255 31.090 20.579 1.00 98.74 254 THR A N 1
ATOM 3536 C CA . THR A 1 236 ? 11.711 31.194 20.600 1.00 103.87 254 THR A CA 1
ATOM 3537 C C . THR A 1 236 ? 12.156 31.919 19.335 1.00 100.80 254 THR A C 1
ATOM 3538 O O . THR A 1 236 ? 12.209 33.153 19.312 1.00 94.25 254 THR A O 1
ATOM 3549 N N . THR A 1 237 ? 12.473 31.173 18.278 1.00 93.31 255 THR A N 1
ATOM 3550 C CA . THR A 1 237 ? 12.459 31.758 16.948 1.00 90.83 255 THR A CA 1
ATOM 3551 C C . THR A 1 237 ? 11.055 32.278 16.653 1.00 85.54 255 THR A C 1
ATOM 3552 O O . THR A 1 237 ? 10.075 31.886 17.291 1.00 94.65 255 THR A O 1
ATOM 3563 N N . THR A 1 238 ? 10.961 33.178 15.679 1.00 68.10 256 THR A N 1
ATOM 3564 C CA . THR A 1 238 ? 9.744 33.898 15.325 1.00 76.19 256 THR A CA 1
ATOM 3565 C C . THR A 1 238 ? 9.501 35.070 16.276 1.00 65.06 256 THR A C 1
ATOM 3566 O O . THR A 1 238 ? 8.587 35.860 16.031 1.00 65.79 256 THR A O 1
ATOM 3577 N N . ALA A 1 239 ? 10.286 35.219 17.346 1.00 63.50 257 ALA A N 1
ATOM 3578 C CA . ALA A 1 239 ? 10.077 36.311 18.291 1.00 69.28 257 ALA A CA 1
ATOM 3579 C C . ALA A 1 239 ? 10.077 37.661 17.581 1.00 64.17 257 ALA A C 1
ATOM 3580 O O . ALA A 1 239 ? 9.120 38.437 17.684 1.00 54.59 257 ALA A O 1
ATOM 3587 N N . CYS A 1 240 ? 11.154 37.956 16.851 1.00 70.67 258 CYS A N 1
ATOM 3588 C CA . CYS A 1 240 ? 11.266 39.195 16.103 1.00 79.21 258 CYS A CA 1
ATOM 3589 C C . CYS A 1 240 ? 10.230 39.228 14.982 1.00 73.53 258 CYS A C 1
ATOM 3590 O O . CYS A 1 240 ? 9.533 38.241 14.736 1.00 73.20 258 CYS A O 1
ATOM 3597 N N . PRO A 1 241 ? 10.101 40.351 14.281 1.00 81.83 259 PRO A N 1
ATOM 3598 C CA . PRO A 1 241 ? 9.219 40.390 13.117 1.00 83.18 259 PRO A CA 1
ATOM 3599 C C . PRO A 1 241 ? 9.938 39.882 11.879 1.00 93.70 259 PRO A C 1
ATOM 3600 O O . PRO A 1 241 ? 11.177 39.911 11.818 1.00 89.34 259 PRO A O 1
ATOM 3611 N N . PRO A 1 242 ? 9.201 39.405 10.865 1.00 94.39 260 PRO A N 1
ATOM 3612 C CA . PRO A 1 242 ? 9.832 38.922 9.629 1.00 99.31 260 PRO A CA 1
ATOM 3613 C C . PRO A 1 242 ? 10.622 40.005 8.896 1.00 96.93 260 PRO A C 1
ATOM 3614 O O . PRO A 1 242 ? 10.467 41.182 9.220 1.00 93.17 260 PRO A O 1
#

Sequence (236 aa):
VIGGNECDTNEHRFLAAFFTSRPWTFQCAGTLIHEEWVLAAAHCYKRGLNIYLGMHNQSIQFDDEQRRYAIEEHYYRCDEKLTKWEKDVVLLKLNKPVSNSTHIAPLSLPSSPPSIGSVCRVMGWGIMSSTKDILPDVPHCANINLLNYMECVAHYPDVPETTRLLCAGVLEGGIDTCNQDSGGPLICDGQFQGIVFFGKYPCAQPNKPGLYTRVSNYNDWIQNIIAGKTTTACPP

Foldseek 3Di:
DAQFFFDDLQPQQQKKWWFDVVVTGTFAIWGAAFQFKTKFFQVRDDAPIKIKGSDFQQVDDPPLIDIWHFPDWDFDDFDPPDDCVQTGMIMGTTPDTRDDDSRHDGAHAFPDADDFFFKKKAKIQFQHDLVDRDGGSGMTIDIKTFHDCVLAPVVCPVDDDDPFKTWIGHQQFRDADDHRNGHTFIQTPNHRFWTFDDWDPSHRHHSTTGITGGRVVCNQLNVCVVVPDDPVSHPD

Organism: Deinagkistrodon acutus (NCBI:txid36307)

Solvent-accessible surface area: 10830 Å² total; per-residue (Å²): 1,10,47,23,114,94,5,82,51,77,58,8,81,28,1,0,0,0,2,27,64,232,106,115,62,15,42,0,0,0,0,0,17,60,86,39,8,0,0,0,0,25,94,27,14,110,184,57,4,19,0,18,0,3,4,10,30,35,100,89,139,46,150,20,26,60,136,13,106,11,79,69,47,51,75,21,193,39,45,172,167,26,44,138,48,21,72,7,0,0,0,0,52,1,50,111,57,4,93,106,33,89,25,1,16,58,26,80,24,8,103,56,104,28,62,104,56,7,79,0,72,0,2,0,1,0,12,56,26,53,123,134,88,76,88,14,74,17,0,24,5,5,74,1,58,3,26,66,55,122,49,0,67,82,56,14,119,121,12,60,160,17,114,31,8,17,2,0,1,17,52,135,10,42,50,5,14,12,80,55,0,14,0,0,0,0,21,3,103,58,47,1,4,0,0,6,18,49,35,65,130,69,6,12,50,84,80,59,2,2,2,2,1,57,0,31,49,0,24,108,14,0,94,47,13,52,66,56,97,120,118,111,13,42,97,184

Nearest PDB structures (foldseek):
  5xrf-assembly1_A  TM=1.004E+00  e=8.334E-51  Deinagkistrodon acutus
  1op0-assembly1_A  TM=9.432E-01  e=3.461E-31  Deinagkistrodon acutus
  3s69-assembly1_A  TM=9.508E-01  e=5.652E-31  Gloydius intermedius
  1op2-assembly1_A  TM=9.457E-01  e=1.592E-30  Deinagkistrodon acutus
  1bqy-assembly1_B  TM=9.347E-01  e=5.969E-31  Trimeresurus stejnegeri

InterPro domains:
  IPR001254 Serine proteases, trypsin domain [PF00089] (25-246)
  IPR001254 Serine proteases, trypsin domain [PS50240] (25-251)
  IPR001254 Serine proteases, trypsin domain [SM00020] (24-246)
  IPR001254 Serine proteases, trypsin domain [cd00190] (25-249)
  IPR001314 Peptidase S1A, chymotrypsin family [PR00722] (53-68)
  IPR001314 Peptidase S1A, chymotrypsin family [PR00722] (108-122)
  IPR001314 Peptidase S1A, chymotrypsin family [PR00722] (199-211)
  IPR009003 Peptidase S1, PA clan [SSF50494] (12-255)

B-factor: mean 40.32, std 19.36, range [11.51, 126.79]

Secondary structure (DSSP, 8-state):
-BS-EEPPTTS-TTEEEEE-SSS--EEEEEEEEETTEEEEETTT--TT-EEEES-SSTT---TT-EEE-EEEEEE--S-TTS-GGG--EEEEEESS----BTTB---PPPSS---TT-EEEEEESS---SSS-PPPSS-EEEEEEEE-THHHHTT-TTSPP-SSEEEEE-TTSS-B--TT-TT-EEEETTEEEEEEEE--SSSS-TT--EEEEEGGGGHHHHHHHHTT-STT-S--